Protein AF-A0A6A4LWS0-F1 (afdb_monomer)

Sequence (178 aa):
SVKPIWERTKDTDEHMGWVFAASETEEPGAEPDPLNGAKSIRELYEIASTNYSGKYTVPVLWDKKLKTIVSNESGEIIRMFNTEFNEIAENAALDLYPPHLQAQINEVNEWIYDGINNGVYKCGFAKKQGPYEEAAKNLYEALEKCEEILGKQRYLCGNTVSEADIRLFVTLIRFDEV

Mean predicted aligned error: 3.48 Å

Foldseek 3Di:
DWAPDWDQQDPVDRDTDTFADPDCPRHPPGHQDPQPRRGGLVVLQCQQPVPDDDDSDDDFDADSVSSHTPDRDPVVVVVCVQAVCLVPDPCSVDHQCDPVQVVVLVVLQVLCVQLFVCLVVQLVPDPDDVSNVVSVVSNVVNVVVVCVQCVVEPERRHPDHHVSRVSNVVRVVCPPVD

pLDDT: mean 96.43, std 2.49, range [85.75, 98.75]

Structure (mmCIF, N/CA/C/O backbone):
data_AF-A0A6A4LWS0-F1
#
_entry.id   AF-A0A6A4LWS0-F1
#
loop_
_atom_site.group_PDB
_atom_site.id
_atom_site.type_symbol
_atom_site.label_atom_id
_atom_site.label_alt_id
_atom_site.label_comp_id
_atom_site.label_asym_id
_atom_site.label_entity_id
_atom_site.label_seq_id
_atom_site.pdbx_PDB_ins_code
_atom_site.Cartn_x
_atom_site.Cartn_y
_atom_site.Cartn_z
_atom_site.occupancy
_atom_site.B_iso_or_equiv
_atom_site.auth_seq_id
_atom_site.auth_comp_id
_atom_site.auth_asym_id
_atom_site.auth_atom_id
_atom_site.pdbx_PDB_model_num
ATOM 1 N N . SER A 1 1 ? 8.189 -11.487 -8.198 1.00 85.75 1 SER A N 1
ATOM 2 C CA . SER A 1 1 ? 8.423 -10.419 -7.185 1.00 85.75 1 SER A CA 1
ATOM 3 C C . SER A 1 1 ? 9.737 -9.693 -7.488 1.00 85.75 1 SER A C 1
ATOM 5 O O . SER A 1 1 ? 10.567 -10.283 -8.165 1.00 85.75 1 SER A O 1
ATOM 7 N N . VAL A 1 2 ? 9.946 -8.448 -7.044 1.00 90.69 2 VAL A N 1
ATOM 8 C CA . VAL A 1 2 ? 11.226 -7.718 -7.236 1.00 90.69 2 VAL A CA 1
ATOM 9 C C . VAL A 1 2 ? 12.202 -7.996 -6.093 1.00 90.69 2 VAL A C 1
ATOM 11 O O . VAL A 1 2 ? 11.787 -8.450 -5.028 1.00 90.69 2 VAL A O 1
ATOM 14 N N . LYS A 1 3 ? 13.489 -7.699 -6.296 1.00 92.19 3 LYS A N 1
ATOM 15 C CA . LYS A 1 3 ? 14.503 -7.758 -5.235 1.00 92.19 3 LYS A CA 1
ATOM 16 C C . LYS A 1 3 ? 14.177 -6.761 -4.109 1.00 92.19 3 LYS A C 1
ATOM 18 O O . LYS A 1 3 ? 13.629 -5.695 -4.398 1.00 92.19 3 LYS A O 1
ATOM 23 N N . PRO A 1 4 ? 14.525 -7.053 -2.840 1.00 86.44 4 PRO A N 1
ATOM 24 C CA . PRO A 1 4 ? 14.242 -6.164 -1.709 1.00 86.44 4 PRO A CA 1
ATOM 25 C C . PRO A 1 4 ? 15.187 -4.951 -1.637 1.00 86.44 4 PRO A C 1
ATOM 27 O O . PRO A 1 4 ? 15.002 -4.074 -0.795 1.00 86.44 4 PRO A O 1
ATOM 30 N N . ILE A 1 5 ? 16.194 -4.888 -2.512 1.00 86.75 5 ILE A N 1
ATOM 31 C CA . ILE A 1 5 ? 17.233 -3.857 -2.538 1.00 86.75 5 ILE A CA 1
ATOM 32 C C . ILE A 1 5 ? 17.019 -2.942 -3.747 1.00 86.75 5 ILE A C 1
ATOM 34 O O . ILE A 1 5 ? 16.684 -3.392 -4.843 1.00 86.75 5 ILE A O 1
ATOM 38 N N . TRP A 1 6 ? 17.223 -1.639 -3.542 1.00 89.31 6 TRP A N 1
ATOM 39 C CA . TRP A 1 6 ? 17.182 -0.650 -4.617 1.00 89.31 6 TRP A CA 1
ATOM 40 C C . TRP A 1 6 ? 18.471 -0.684 -5.431 1.00 89.31 6 TRP A C 1
ATOM 42 O O . TRP A 1 6 ? 19.568 -0.557 -4.888 1.00 89.31 6 TRP A O 1
ATOM 52 N N . GLU A 1 7 ? 18.327 -0.768 -6.747 1.00 93.44 7 GLU A N 1
ATOM 53 C CA . GLU A 1 7 ? 19.439 -0.883 -7.685 1.00 93.44 7 GLU A CA 1
ATOM 54 C C . GLU A 1 7 ? 19.283 0.084 -8.856 1.00 93.44 7 GLU A C 1
ATOM 56 O O . GLU A 1 7 ? 18.211 0.647 -9.101 1.00 93.44 7 GLU A O 1
ATOM 61 N N . ARG A 1 8 ? 20.378 0.298 -9.589 1.00 95.00 8 ARG A N 1
ATOM 62 C CA . ARG A 1 8 ? 20.363 1.138 -10.783 1.00 95.00 8 ARG A CA 1
ATOM 63 C C . ARG A 1 8 ? 19.460 0.494 -11.831 1.00 95.00 8 ARG A C 1
ATOM 65 O O . ARG A 1 8 ? 19.652 -0.654 -12.209 1.00 95.00 8 ARG A O 1
ATOM 72 N N . THR A 1 9 ? 18.488 1.259 -12.314 1.00 95.25 9 THR A N 1
ATOM 73 C CA . THR A 1 9 ? 17.469 0.751 -13.250 1.00 95.25 9 THR A CA 1
ATOM 74 C C . THR A 1 9 ? 17.906 0.780 -14.713 1.00 95.25 9 THR A C 1
ATOM 76 O O . THR A 1 9 ? 17.360 0.028 -15.514 1.00 95.25 9 THR A O 1
ATOM 79 N N . LYS A 1 10 ? 18.873 1.638 -15.069 1.00 92.38 10 LYS A N 1
ATOM 80 C CA . LYS A 1 10 ? 19.486 1.728 -16.402 1.00 92.38 10 LYS A CA 1
ATOM 81 C C . LYS A 1 10 ? 20.939 2.162 -16.306 1.00 92.38 10 LYS A C 1
ATOM 83 O O . LYS A 1 10 ? 21.268 3.025 -15.504 1.00 92.38 10 LYS A O 1
ATOM 88 N N . ASP A 1 11 ? 21.776 1.669 -17.210 1.00 91.12 11 ASP A N 1
ATOM 89 C CA . ASP A 1 11 ? 23.185 2.080 -17.284 1.00 91.12 11 ASP A CA 1
ATOM 90 C C . ASP A 1 11 ? 23.360 3.535 -17.752 1.00 91.12 11 ASP A C 1
ATOM 92 O O . ASP A 1 11 ? 24.376 4.168 -17.473 1.00 91.12 11 ASP A O 1
ATOM 96 N N . THR A 1 12 ? 22.366 4.079 -18.460 1.00 92.12 12 THR A N 1
ATOM 97 C CA . THR A 1 12 ? 22.418 5.408 -19.089 1.00 92.12 12 THR A CA 1
ATOM 98 C C . THR A 1 12 ? 22.152 6.570 -18.138 1.00 92.12 12 THR A C 1
ATOM 100 O O . THR A 1 12 ? 22.335 7.719 -18.532 1.00 92.12 12 THR A O 1
ATOM 103 N N . ASP A 1 13 ? 21.680 6.305 -16.922 1.00 93.44 13 ASP A N 1
ATOM 104 C CA . ASP A 1 13 ? 21.420 7.333 -15.918 1.00 93.44 13 ASP A CA 1
ATOM 105 C C . ASP A 1 13 ? 21.673 6.812 -14.493 1.00 93.44 13 ASP A C 1
ATOM 107 O O . ASP A 1 13 ? 22.181 5.709 -14.286 1.00 93.44 13 ASP A O 1
ATOM 111 N N . GLU A 1 14 ? 21.395 7.657 -13.502 1.00 94.44 14 GLU A N 1
ATOM 112 C CA . GLU A 1 14 ? 21.633 7.375 -12.083 1.00 94.44 14 GLU A CA 1
ATOM 113 C C . GLU A 1 14 ? 20.353 6.978 -11.332 1.00 94.44 14 GLU A C 1
ATOM 115 O O . GLU A 1 14 ? 20.347 6.925 -10.103 1.00 94.44 14 GLU A O 1
ATOM 120 N N . HIS A 1 15 ? 19.249 6.709 -12.038 1.00 94.88 15 HIS A N 1
ATOM 121 C CA . HIS A 1 15 ? 17.989 6.388 -11.381 1.00 94.88 15 HIS A CA 1
ATOM 122 C C . HIS A 1 15 ? 18.055 5.019 -10.685 1.00 94.88 15 HIS A C 1
ATOM 124 O O . HIS A 1 15 ? 18.220 3.976 -11.333 1.00 94.88 15 HIS A O 1
ATOM 130 N N . MET A 1 16 ? 17.838 5.032 -9.368 1.00 95.75 16 MET A N 1
ATOM 131 C CA . MET A 1 16 ? 17.744 3.852 -8.507 1.00 95.75 16 MET A CA 1
ATOM 132 C C . MET A 1 16 ? 16.280 3.467 -8.271 1.00 95.75 16 MET A C 1
ATOM 134 O O . MET A 1 16 ? 15.439 4.338 -8.057 1.00 95.75 16 MET A O 1
ATOM 138 N N . GLY A 1 17 ? 15.967 2.174 -8.273 1.00 96.06 17 GLY A N 1
ATOM 139 C CA . GLY A 1 17 ? 14.615 1.682 -8.033 1.00 96.06 17 GLY A CA 1
ATOM 140 C C . GLY A 1 17 ? 14.535 0.161 -7.939 1.00 96.06 17 GLY A C 1
ATOM 141 O O . GLY A 1 17 ? 15.539 -0.521 -7.748 1.00 96.06 17 GLY A O 1
ATOM 142 N N . TRP A 1 18 ? 13.319 -0.362 -8.070 1.00 97.00 18 TRP A N 1
ATOM 143 C CA . TRP A 1 18 ? 13.031 -1.791 -7.962 1.00 97.00 18 TRP A CA 1
ATOM 144 C C . TRP A 1 18 ? 13.464 -2.564 -9.213 1.00 97.00 18 TRP A C 1
ATOM 146 O O . TRP A 1 18 ? 13.044 -2.234 -10.329 1.00 97.00 18 TRP A O 1
ATOM 156 N N . VAL A 1 19 ? 14.262 -3.613 -9.013 1.00 97.06 19 VAL A N 1
ATOM 157 C CA . VAL A 1 19 ? 14.852 -4.460 -10.062 1.00 97.06 19 VAL A CA 1
ATOM 158 C C . VAL A 1 19 ? 14.373 -5.906 -9.885 1.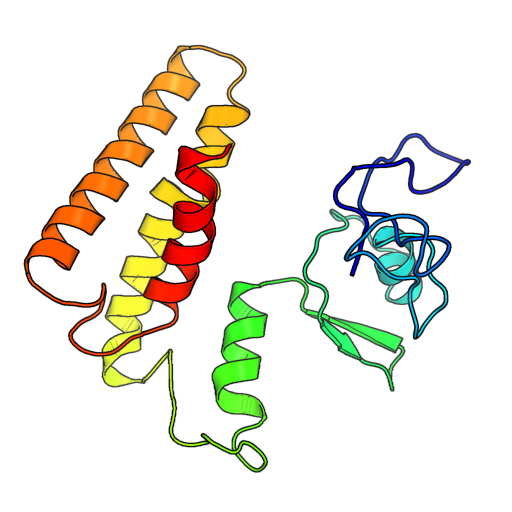00 97.06 19 VAL A C 1
ATOM 160 O O . VAL A 1 19 ? 14.216 -6.384 -8.761 1.00 97.06 19 VAL A O 1
ATOM 163 N N . PHE A 1 20 ? 14.086 -6.593 -10.990 1.00 96.94 20 PHE A N 1
ATOM 164 C CA . PHE A 1 20 ? 13.741 -8.018 -10.988 1.00 96.94 20 PHE A CA 1
ATOM 165 C C . PHE A 1 20 ? 14.994 -8.874 -10.784 1.00 96.94 20 PHE A C 1
ATOM 167 O O . PHE A 1 20 ? 16.098 -8.461 -11.136 1.00 96.94 20 PHE A O 1
ATOM 174 N N . ALA A 1 21 ? 14.835 -10.077 -10.237 1.00 95.94 21 ALA A N 1
ATOM 175 C CA . ALA A 1 21 ? 15.949 -11.018 -10.198 1.00 95.94 21 ALA A CA 1
ATOM 176 C C . ALA A 1 21 ? 16.290 -11.484 -11.628 1.00 95.94 21 ALA A C 1
ATOM 178 O O . ALA A 1 21 ? 15.408 -11.717 -12.449 1.00 95.94 21 ALA A O 1
ATOM 179 N N . ALA A 1 22 ? 17.568 -11.644 -11.945 1.00 93.69 22 ALA A N 1
ATOM 180 C CA . ALA A 1 22 ? 18.065 -12.233 -13.181 1.00 93.69 22 ALA A CA 1
ATOM 181 C C . ALA A 1 22 ? 17.772 -13.740 -13.271 1.00 93.69 22 ALA A C 1
ATOM 183 O O . ALA A 1 22 ? 17.727 -14.294 -14.369 1.00 93.69 22 ALA A O 1
ATOM 184 N N . SER A 1 23 ? 17.578 -14.415 -12.134 1.00 93.88 23 SER A N 1
ATOM 185 C CA . SER A 1 23 ? 17.172 -15.824 -12.060 1.00 93.88 23 SER A CA 1
ATOM 186 C C . SER A 1 23 ? 16.400 -16.109 -10.771 1.00 93.88 23 SER A C 1
ATOM 188 O O . SER A 1 23 ? 16.544 -15.375 -9.797 1.00 93.88 23 SER A O 1
ATOM 190 N N . GLU A 1 24 ? 15.642 -17.207 -10.732 1.00 91.12 24 GLU A N 1
ATOM 191 C CA . GLU A 1 24 ? 14.894 -17.649 -9.536 1.00 91.12 24 GLU A CA 1
ATOM 192 C C . GLU A 1 24 ? 15.793 -17.958 -8.324 1.00 91.12 24 GLU A C 1
ATOM 194 O O . GLU A 1 24 ? 15.316 -18.048 -7.197 1.00 91.12 24 GLU A O 1
ATOM 199 N N . THR A 1 25 ? 17.100 -18.133 -8.543 1.00 92.69 25 THR A N 1
ATOM 200 C CA . THR A 1 25 ? 18.070 -18.472 -7.494 1.00 92.69 25 THR A CA 1
ATOM 201 C C . THR A 1 25 ? 18.935 -17.297 -7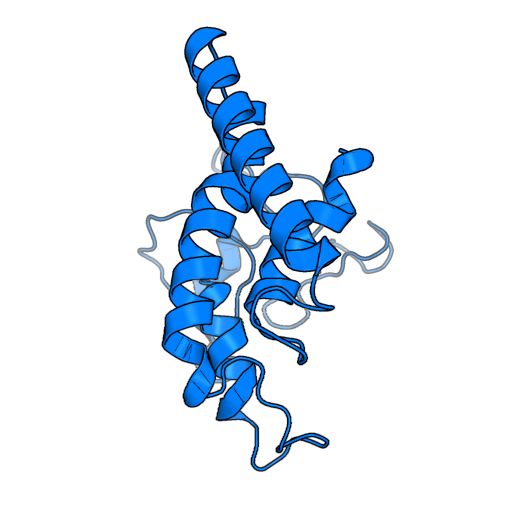.043 1.00 92.69 25 THR A C 1
ATOM 203 O O . THR A 1 25 ? 19.737 -17.478 -6.134 1.00 92.69 25 THR A O 1
ATOM 206 N N . GLU A 1 26 ? 18.845 -16.127 -7.689 1.00 92.88 26 GLU A N 1
ATOM 207 C CA . GLU A 1 26 ? 19.693 -14.973 -7.337 1.00 92.88 26 GLU A CA 1
ATOM 208 C C . GLU A 1 26 ? 19.342 -14.422 -5.953 1.00 92.88 26 GLU A C 1
ATOM 210 O O . GLU A 1 26 ? 20.234 -14.197 -5.142 1.00 92.88 26 GLU A O 1
ATOM 215 N N . GLU A 1 27 ? 18.051 -14.221 -5.692 1.00 93.69 27 GLU A N 1
ATOM 216 C CA . GLU A 1 27 ? 17.558 -13.573 -4.481 1.00 93.69 27 GLU A CA 1
ATOM 217 C C . GLU A 1 27 ? 16.294 -14.303 -3.997 1.00 93.69 27 GLU A C 1
ATOM 219 O O . GLU A 1 27 ? 15.270 -14.277 -4.689 1.00 93.69 27 GLU A O 1
ATOM 224 N N . PRO A 1 28 ? 16.336 -14.981 -2.836 1.00 93.25 28 PRO A N 1
ATOM 225 C CA . PRO A 1 28 ? 15.193 -15.721 -2.315 1.00 93.25 28 PRO A CA 1
ATOM 226 C C . PRO A 1 28 ? 13.926 -14.859 -2.206 1.00 93.25 28 PRO A C 1
ATOM 228 O O . PRO A 1 28 ? 13.907 -13.825 -1.546 1.00 93.25 28 PRO A O 1
ATOM 231 N N . GLY A 1 29 ? 12.836 -15.309 -2.834 1.00 91.88 29 GLY A N 1
ATOM 232 C CA . GLY A 1 29 ? 11.554 -14.592 -2.832 1.00 91.88 29 GLY A CA 1
ATOM 233 C C . GLY A 1 29 ? 11.439 -13.472 -3.875 1.00 91.88 29 GLY A C 1
ATOM 234 O O . GLY A 1 29 ? 10.378 -12.850 -3.972 1.00 91.88 29 GLY A O 1
ATOM 235 N N . ALA A 1 30 ? 12.479 -13.237 -4.678 1.00 95.25 30 ALA A N 1
ATOM 236 C CA . ALA A 1 30 ? 12.424 -12.437 -5.896 1.00 95.25 30 ALA A CA 1
ATOM 237 C C . ALA A 1 30 ? 12.498 -13.340 -7.135 1.00 95.25 30 ALA A C 1
ATOM 239 O O . ALA A 1 30 ? 13.044 -14.437 -7.105 1.00 95.25 30 ALA A O 1
ATOM 240 N N . GLU A 1 31 ? 11.919 -12.880 -8.241 1.00 95.06 31 GLU A N 1
ATOM 241 C CA . GLU A 1 31 ? 11.804 -13.662 -9.475 1.00 95.06 31 GLU A CA 1
ATOM 242 C C . GLU A 1 31 ? 12.098 -12.763 -10.683 1.00 95.06 31 GLU A C 1
ATOM 244 O O . GLU A 1 31 ? 11.891 -11.545 -10.601 1.00 95.06 31 GLU A O 1
ATOM 249 N N . PRO A 1 32 ? 12.533 -13.335 -11.818 1.00 97.31 32 PRO A N 1
ATOM 250 C CA . PRO A 1 32 ? 12.504 -12.635 -13.098 1.00 97.31 32 PRO A CA 1
ATOM 251 C C . PRO A 1 32 ? 11.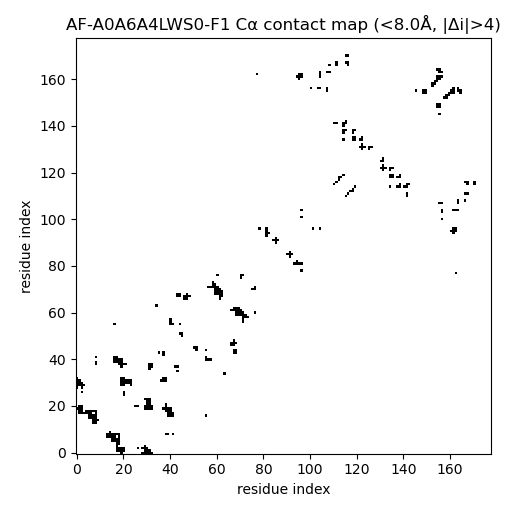086 -12.193 -13.466 1.00 97.31 32 PRO A C 1
ATOM 253 O O . PRO A 1 32 ? 10.117 -12.835 -13.064 1.00 97.31 32 PRO A O 1
ATOM 256 N N . ASP A 1 33 ? 10.946 -11.131 -14.266 1.00 97.25 33 ASP A N 1
ATOM 257 C CA . ASP A 1 33 ? 9.647 -10.784 -14.854 1.00 97.25 33 ASP A CA 1
ATOM 258 C C . ASP A 1 33 ? 9.204 -11.888 -15.832 1.00 97.25 33 ASP A C 1
ATOM 260 O O . ASP A 1 33 ? 9.806 -12.033 -16.903 1.00 97.25 33 ASP A O 1
ATOM 264 N N . PRO A 1 34 ? 8.131 -12.642 -15.526 1.00 94.56 34 PRO A N 1
ATOM 265 C CA . PRO A 1 34 ? 7.724 -13.771 -16.350 1.00 94.56 34 PRO A CA 1
ATOM 266 C C . PRO A 1 34 ? 6.927 -13.348 -17.594 1.00 94.56 34 PRO A C 1
ATOM 268 O O . PRO A 1 34 ? 6.561 -14.204 -18.399 1.00 94.56 34 PRO A O 1
ATOM 271 N N . LEU A 1 35 ? 6.588 -12.060 -17.745 1.00 96.19 35 LEU A N 1
ATOM 272 C CA . LEU A 1 35 ? 5.661 -11.585 -18.776 1.00 96.19 35 LEU A CA 1
ATOM 273 C C . LEU A 1 35 ? 6.338 -10.761 -19.861 1.00 96.19 35 LEU A C 1
ATOM 275 O O . LEU A 1 35 ? 6.122 -11.026 -21.044 1.00 96.19 35 LEU A O 1
ATOM 279 N N . ASN A 1 36 ? 7.113 -9.749 -19.474 1.00 96.88 36 ASN A N 1
ATOM 280 C CA . ASN A 1 36 ? 7.713 -8.811 -20.422 1.00 96.88 36 ASN A CA 1
ATOM 281 C C . ASN A 1 36 ? 9.233 -8.981 -20.523 1.00 96.88 36 ASN A C 1
ATOM 283 O O . ASN A 1 36 ? 9.840 -8.415 -21.430 1.00 96.88 36 ASN A O 1
ATOM 287 N N . GLY A 1 37 ? 9.842 -9.762 -19.622 1.00 95.88 37 GLY A N 1
ATOM 288 C CA . GLY A 1 37 ? 11.295 -9.849 -19.492 1.00 95.88 37 GLY A CA 1
ATOM 289 C C . GLY A 1 37 ? 11.926 -8.528 -19.044 1.00 95.88 37 GLY A C 1
ATOM 290 O O . GLY A 1 37 ? 13.099 -8.291 -19.333 1.00 95.88 37 GLY A O 1
ATOM 291 N N . ALA A 1 38 ? 11.149 -7.658 -18.387 1.00 97.06 38 ALA A N 1
ATOM 292 C CA . ALA A 1 38 ? 11.640 -6.401 -17.848 1.00 97.06 38 ALA A CA 1
ATOM 293 C C . ALA A 1 38 ? 12.688 -6.659 -16.758 1.00 97.06 38 ALA A C 1
ATOM 295 O O . ALA A 1 38 ? 12.537 -7.548 -15.920 1.00 97.06 38 ALA A O 1
ATOM 296 N N . LYS A 1 39 ? 13.742 -5.846 -16.736 1.00 96.44 39 LYS A N 1
ATOM 297 C CA . LYS A 1 39 ? 14.783 -5.901 -15.700 1.00 96.44 39 LYS A CA 1
ATOM 298 C C . LYS A 1 39 ? 14.439 -5.042 -14.494 1.00 96.44 39 LYS A C 1
ATOM 300 O 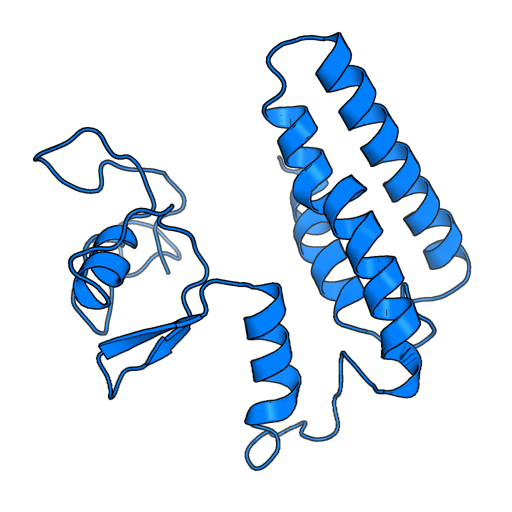O . LYS A 1 39 ? 14.944 -5.284 -13.406 1.00 96.44 39 LYS A O 1
ATOM 305 N N . SER A 1 40 ? 13.560 -4.055 -14.647 1.00 97.12 40 SER A N 1
ATOM 306 C CA . SER A 1 40 ? 13.145 -3.176 -13.552 1.00 97.12 40 SER A CA 1
ATOM 307 C C . SER A 1 40 ? 11.676 -2.779 -13.642 1.00 97.12 40 SER A C 1
ATOM 309 O O . SER A 1 40 ? 11.064 -2.842 -14.705 1.00 97.12 40 SER A O 1
ATOM 311 N N . ILE A 1 41 ? 11.107 -2.307 -12.529 1.00 97.38 41 ILE A N 1
ATOM 312 C CA . ILE A 1 41 ? 9.746 -1.743 -12.518 1.00 97.38 41 ILE A CA 1
ATOM 313 C C . ILE A 1 41 ? 9.657 -0.528 -13.435 1.00 97.38 41 ILE A C 1
ATOM 315 O O . ILE A 1 41 ? 8.652 -0.351 -14.114 1.00 97.38 41 ILE A O 1
ATOM 319 N N . ARG A 1 42 ? 10.725 0.273 -13.519 1.00 96.56 42 ARG A N 1
ATOM 320 C CA . ARG A 1 42 ? 10.808 1.396 -14.457 1.00 96.56 42 ARG A CA 1
ATOM 321 C C . ARG A 1 42 ? 10.520 0.967 -15.894 1.00 96.56 42 ARG A C 1
ATOM 323 O O . ARG A 1 42 ? 9.749 1.638 -16.572 1.00 96.56 42 ARG A O 1
ATOM 330 N N . GLU A 1 43 ? 11.091 -0.149 -16.340 1.00 96.56 43 GLU A N 1
ATOM 331 C CA . GLU A 1 43 ? 10.863 -0.647 -17.699 1.00 96.56 43 GLU A CA 1
ATOM 332 C C . GLU A 1 43 ? 9.385 -0.977 -17.954 1.00 96.56 43 GLU A C 1
ATOM 334 O O . GLU A 1 43 ? 8.897 -0.713 -19.047 1.00 96.56 43 GLU A O 1
ATOM 339 N N . LEU A 1 44 ? 8.626 -1.450 -16.956 1.00 97.88 44 LEU A N 1
ATOM 340 C CA . LEU A 1 44 ? 7.179 -1.667 -17.114 1.00 97.88 44 LEU A CA 1
ATOM 341 C C . LEU A 1 44 ? 6.414 -0.362 -17.379 1.00 97.88 44 LEU A C 1
ATOM 343 O O . LEU A 1 44 ? 5.530 -0.331 -18.235 1.00 97.88 44 LEU A O 1
ATOM 347 N N . TYR A 1 45 ? 6.763 0.725 -16.686 1.00 97.94 45 TYR A N 1
ATOM 348 C CA . TYR A 1 45 ? 6.157 2.039 -16.938 1.00 97.94 45 TYR A CA 1
ATOM 349 C C . TYR A 1 45 ? 6.530 2.578 -18.319 1.00 97.94 45 TYR A C 1
ATOM 351 O O . TYR A 1 45 ? 5.685 3.162 -18.990 1.00 97.94 45 TYR A O 1
ATOM 359 N N . GLU A 1 46 ? 7.768 2.360 -18.761 1.00 96.25 46 GLU A N 1
ATOM 360 C CA . GLU A 1 46 ? 8.230 2.784 -20.085 1.00 96.25 46 GLU A CA 1
ATOM 361 C C . GLU A 1 46 ? 7.602 1.959 -21.221 1.00 96.25 46 GLU A C 1
ATOM 363 O O . GLU A 1 46 ? 7.332 2.509 -22.288 1.00 96.25 46 GLU A O 1
ATOM 368 N N . ILE A 1 47 ? 7.315 0.669 -20.993 1.00 96.88 47 ILE A N 1
ATOM 369 C CA . ILE A 1 47 ? 6.518 -0.160 -21.913 1.00 96.88 47 ILE A CA 1
ATOM 370 C C . ILE A 1 47 ? 5.089 0.388 -22.002 1.00 96.88 47 ILE A C 1
ATOM 372 O O . ILE A 1 47 ? 4.554 0.519 -23.102 1.00 96.88 47 ILE A O 1
ATOM 376 N N . ALA A 1 48 ? 4.475 0.717 -20.862 1.00 97.50 48 ALA A N 1
ATOM 377 C CA . ALA A 1 48 ? 3.106 1.227 -20.815 1.00 97.50 48 ALA A CA 1
ATOM 378 C C . ALA A 1 48 ? 2.965 2.643 -21.402 1.00 97.50 48 ALA A C 1
ATOM 380 O O . ALA A 1 48 ? 1.919 2.984 -21.956 1.00 97.50 48 ALA A O 1
ATOM 381 N N . SER A 1 49 ? 3.993 3.486 -21.271 1.00 95.75 49 SER A N 1
ATOM 382 C CA . SER A 1 49 ? 3.999 4.854 -21.784 1.00 95.75 49 SER A CA 1
ATOM 383 C C . SER A 1 49 ? 5.417 5.371 -22.015 1.00 95.75 49 SER A C 1
ATOM 385 O O . SER A 1 49 ? 6.201 5.544 -21.082 1.00 95.75 49 SER A O 1
ATOM 387 N N . THR A 1 50 ? 5.716 5.757 -23.257 1.00 90.62 50 THR A N 1
ATOM 388 C CA . THR A 1 50 ? 7.016 6.344 -23.628 1.00 90.62 50 THR A CA 1
ATOM 389 C C . THR A 1 50 ? 7.248 7.740 -23.045 1.00 90.62 50 THR A C 1
ATOM 391 O O . THR A 1 50 ? 8.367 8.241 -23.098 1.00 90.62 50 THR A O 1
ATOM 394 N N . ASN A 1 51 ? 6.200 8.380 -22.513 1.00 92.31 51 ASN A N 1
ATOM 395 C CA . ASN A 1 51 ? 6.229 9.760 -22.020 1.00 92.31 51 ASN A CA 1
ATOM 396 C C . ASN A 1 51 ? 5.942 9.849 -20.511 1.00 92.31 51 ASN A C 1
ATOM 398 O O . ASN A 1 51 ? 5.544 10.907 -20.020 1.00 92.31 51 ASN A O 1
ATOM 402 N N . TYR A 1 52 ? 6.085 8.747 -19.772 1.00 93.44 52 TYR A N 1
ATOM 403 C CA . TYR A 1 52 ? 5.874 8.750 -18.328 1.00 93.44 52 TYR A CA 1
ATOM 404 C C . TYR A 1 52 ? 6.919 9.623 -17.610 1.00 93.44 52 TYR A C 1
ATOM 406 O O . TYR A 1 52 ? 8.116 9.510 -17.862 1.00 93.44 52 TYR A O 1
ATOM 414 N N . SER A 1 53 ? 6.466 10.490 -16.699 1.00 89.38 53 SER A N 1
ATOM 415 C CA . SER A 1 53 ? 7.314 11.455 -15.976 1.00 89.38 53 SER A CA 1
ATOM 416 C C . SER A 1 53 ? 7.152 11.408 -14.448 1.00 89.38 53 SER A C 1
ATOM 418 O O . SER A 1 53 ? 7.517 12.353 -13.751 1.00 89.38 53 SER A O 1
ATOM 420 N N . GLY A 1 54 ? 6.607 10.312 -13.912 1.00 92.44 54 GLY A N 1
ATOM 421 C CA . GLY A 1 54 ? 6.361 10.128 -12.479 1.00 92.44 54 GLY A CA 1
ATOM 422 C C . GLY A 1 54 ? 7.372 9.221 -11.769 1.00 92.44 54 GLY A C 1
ATOM 423 O O . GLY A 1 54 ? 8.449 8.916 -12.281 1.00 92.44 54 GLY A O 1
ATOM 424 N N . LYS A 1 55 ? 7.006 8.776 -10.561 1.00 94.38 55 LYS A N 1
ATOM 425 C CA . LYS A 1 55 ? 7.781 7.802 -9.778 1.00 94.38 55 LYS A CA 1
ATOM 426 C C . LYS A 1 55 ? 7.444 6.375 -10.210 1.00 94.38 55 LYS A C 1
ATOM 428 O O . LYS A 1 55 ? 6.278 6.017 -10.297 1.00 94.38 55 LYS A O 1
ATOM 433 N N . TYR A 1 56 ? 8.459 5.532 -10.359 1.00 95.88 56 TYR A N 1
ATOM 434 C CA . TYR A 1 56 ? 8.285 4.113 -10.677 1.00 95.88 56 TYR A CA 1
ATOM 435 C C . TYR A 1 56 ? 8.000 3.300 -9.407 1.00 95.88 56 TYR A C 1
ATOM 437 O O . TYR A 1 56 ? 8.914 2.782 -8.763 1.00 95.88 56 TYR A O 1
ATOM 445 N N . THR A 1 57 ? 6.731 3.242 -9.006 1.00 95.62 57 THR A N 1
ATOM 446 C CA . THR A 1 57 ? 6.297 2.610 -7.751 1.00 95.62 57 THR A CA 1
ATOM 447 C C . THR A 1 57 ? 5.784 1.188 -7.951 1.00 95.62 57 THR A C 1
ATOM 449 O O . THR A 1 57 ? 5.338 0.814 -9.037 1.00 95.62 57 THR A O 1
ATOM 452 N N . VAL A 1 58 ? 5.829 0.414 -6.866 1.00 96.19 58 VAL A N 1
ATOM 453 C CA . VAL A 1 58 ? 5.036 -0.806 -6.665 1.00 96.19 58 VAL A CA 1
ATOM 454 C C . VAL A 1 58 ? 3.892 -0.497 -5.684 1.00 96.19 58 VAL A C 1
ATOM 456 O O . VAL A 1 58 ? 4.069 0.393 -4.846 1.00 96.19 58 VAL A O 1
ATOM 459 N N . PRO A 1 59 ? 2.756 -1.218 -5.733 1.00 97.38 59 PRO A N 1
ATOM 460 C CA . PRO A 1 59 ? 2.419 -2.301 -6.667 1.00 97.38 59 PRO A CA 1
ATOM 461 C C . PRO A 1 59 ? 2.101 -1.806 -8.090 1.00 97.38 59 PRO A C 1
ATOM 463 O O . PRO A 1 59 ? 1.843 -0.628 -8.308 1.00 97.38 59 PRO A O 1
ATOM 466 N N . VAL A 1 60 ? 2.112 -2.729 -9.058 1.00 97.88 60 VAL A N 1
ATOM 467 C CA . VAL A 1 60 ? 1.666 -2.495 -10.443 1.00 97.88 60 VAL A CA 1
ATOM 468 C C . VAL A 1 60 ? 0.645 -3.568 -10.811 1.00 97.88 60 VAL A C 1
ATOM 470 O O . VAL A 1 60 ? 0.981 -4.752 -10.847 1.00 97.88 60 VAL A O 1
ATOM 473 N N . LEU A 1 61 ? -0.590 -3.159 -11.107 1.00 98.44 61 LEU A N 1
ATOM 474 C CA . LEU A 1 61 ? -1.596 -4.020 -11.723 1.00 98.44 61 LEU A CA 1
ATOM 475 C C . LEU A 1 61 ? -1.457 -3.923 -13.247 1.00 98.44 61 LEU A C 1
ATOM 477 O O . LEU A 1 61 ? -1.670 -2.862 -13.831 1.00 98.44 61 LEU A O 1
ATOM 481 N N . TRP A 1 62 ? -1.072 -5.026 -13.888 1.00 98.31 62 TRP A N 1
ATOM 482 C CA . TRP A 1 62 ? -0.701 -5.070 -15.305 1.00 98.31 62 TRP A CA 1
ATOM 483 C C . TRP A 1 62 ? -1.759 -5.761 -16.172 1.00 98.31 62 TRP A C 1
ATOM 485 O O . TRP A 1 62 ? -2.158 -6.893 -15.886 1.00 98.31 62 TRP A O 1
ATOM 495 N N . ASP A 1 63 ? -2.148 -5.134 -17.282 1.00 98.31 63 ASP A N 1
ATOM 496 C CA . ASP A 1 63 ? -2.973 -5.761 -18.314 1.00 98.31 63 ASP A CA 1
ATOM 497 C C . ASP A 1 63 ? -2.092 -6.501 -19.328 1.00 98.31 63 ASP A C 1
ATOM 499 O O . ASP A 1 63 ? -1.400 -5.903 -20.153 1.00 98.31 63 ASP A O 1
ATOM 503 N N . LYS A 1 64 ? -2.168 -7.835 -19.319 1.00 98.12 64 LYS A N 1
ATOM 504 C CA . LYS A 1 64 ? -1.441 -8.700 -20.260 1.00 98.12 64 LYS A CA 1
ATOM 505 C C . LYS A 1 64 ? -1.909 -8.569 -21.714 1.00 98.12 64 LYS A C 1
ATOM 507 O O . LYS A 1 64 ? -1.124 -8.856 -22.616 1.00 98.12 64 LYS A O 1
ATOM 512 N N . LYS A 1 65 ? -3.170 -8.197 -21.958 1.00 97.81 65 LYS A N 1
ATOM 513 C CA . LYS A 1 65 ? -3.750 -8.080 -23.305 1.00 97.81 65 LYS A CA 1
ATOM 514 C C . LYS A 1 65 ? -3.322 -6.779 -23.967 1.00 97.81 65 LYS A C 1
ATOM 516 O O . LYS A 1 65 ? -2.835 -6.805 -25.093 1.00 97.81 65 LYS A O 1
ATOM 521 N N . LEU A 1 66 ? -3.492 -5.662 -23.260 1.00 97.81 66 LEU A N 1
ATOM 522 C CA . LEU A 1 66 ? -3.142 -4.333 -23.767 1.00 97.81 66 LEU A CA 1
ATOM 523 C C . LEU A 1 66 ? -1.679 -3.954 -23.515 1.00 97.81 66 LEU A C 1
ATOM 525 O O . LEU A 1 66 ? -1.211 -2.974 -24.086 1.00 97.81 66 LEU A O 1
ATOM 529 N N . LYS A 1 67 ? -0.956 -4.741 -22.707 1.00 97.25 67 LYS A N 1
ATOM 530 C CA . LYS A 1 67 ? 0.439 -4.498 -22.312 1.00 97.25 67 LYS A CA 1
ATOM 531 C C . LYS A 1 67 ? 0.630 -3.108 -21.706 1.00 97.25 67 LYS A C 1
ATOM 533 O O . LYS A 1 67 ? 1.500 -2.349 -22.123 1.00 97.25 67 LYS A O 1
ATOM 538 N N . THR A 1 68 ? -0.213 -2.779 -20.732 1.00 98.19 68 THR A N 1
ATOM 539 C CA . THR A 1 68 ? -0.183 -1.487 -20.044 1.00 98.19 68 THR A CA 1
ATOM 540 C C . THR A 1 68 ? -0.497 -1.635 -18.559 1.00 98.19 68 THR A C 1
ATOM 542 O O . THR A 1 68 ? -0.958 -2.684 -18.103 1.00 98.19 68 THR A O 1
ATOM 545 N N . ILE A 1 69 ? -0.244 -0.575 -17.796 1.00 98.12 69 ILE A N 1
ATOM 546 C CA . ILE A 1 69 ? -0.579 -0.495 -16.375 1.00 98.12 69 ILE A CA 1
ATOM 547 C C . ILE A 1 69 ? -2.059 -0.126 -16.247 1.00 98.12 69 ILE A C 1
ATOM 549 O O . ILE A 1 69 ? -2.487 0.907 -16.756 1.00 98.12 69 ILE A O 1
ATOM 553 N N . VAL A 1 70 ? -2.827 -0.962 -15.546 1.00 98.06 70 VAL A N 1
ATOM 554 C CA . VAL A 1 70 ? -4.224 -0.681 -15.175 1.00 98.06 70 VAL A CA 1
ATOM 555 C C . VAL A 1 70 ? -4.263 0.322 -14.027 1.00 98.06 70 VAL A C 1
ATOM 557 O O . VAL A 1 70 ? -4.965 1.323 -14.103 1.00 98.06 70 VAL A O 1
ATOM 560 N N . SER A 1 71 ? -3.502 0.054 -12.964 1.00 97.94 71 SER A N 1
ATOM 561 C CA . SER A 1 71 ? -3.358 0.946 -11.814 1.00 97.94 71 SER A CA 1
ATOM 562 C C . SER A 1 71 ? -2.040 0.673 -11.090 1.00 97.94 71 SER A C 1
ATOM 564 O O . SER A 1 71 ? -1.518 -0.446 -11.105 1.00 97.94 71 SER A O 1
ATOM 566 N N . ASN A 1 72 ? -1.501 1.709 -10.457 1.00 97.38 72 ASN A N 1
ATOM 567 C CA . ASN A 1 72 ? -0.386 1.642 -9.514 1.00 97.38 72 ASN A CA 1
ATOM 568 C C . ASN A 1 72 ? -0.754 2.235 -8.138 1.00 97.38 72 ASN A C 1
ATOM 570 O O . ASN A 1 72 ? 0.132 2.473 -7.316 1.00 97.38 72 ASN A O 1
ATOM 574 N N . GLU A 1 73 ? -2.044 2.480 -7.892 1.00 97.38 73 GLU A N 1
ATOM 575 C CA . GLU A 1 73 ? -2.572 3.008 -6.634 1.00 97.38 73 GLU A CA 1
ATOM 576 C C . GLU A 1 73 ? -3.139 1.853 -5.802 1.00 97.38 73 GLU A C 1
ATOM 578 O O . GLU A 1 73 ? -4.162 1.255 -6.141 1.00 97.38 73 GLU A O 1
ATOM 583 N N . SER A 1 74 ? -2.456 1.503 -4.710 1.00 97.31 74 SER A N 1
ATOM 584 C CA . SER A 1 74 ? -2.795 0.319 -3.916 1.00 97.31 74 SER A CA 1
ATOM 585 C C . SER A 1 74 ? -4.192 0.405 -3.302 1.00 97.31 74 SER A C 1
ATOM 587 O O . SER A 1 74 ? -4.876 -0.616 -3.244 1.00 97.31 74 SER A O 1
ATOM 589 N N . GLY A 1 75 ? -4.644 1.602 -2.907 1.00 96.00 75 GLY A N 1
ATOM 590 C CA . GLY A 1 75 ? -5.983 1.810 -2.355 1.00 96.00 75 GLY A CA 1
ATOM 591 C C . GLY A 1 75 ? -7.102 1.532 -3.361 1.00 96.00 75 GLY A C 1
ATOM 592 O O . GLY A 1 75 ? -8.151 1.014 -2.989 1.00 96.00 75 GLY A O 1
ATOM 593 N N . GLU A 1 76 ? -6.875 1.824 -4.640 1.00 97.81 76 GLU A N 1
ATOM 594 C CA . GLU A 1 76 ? -7.823 1.506 -5.709 1.00 97.81 76 GLU A CA 1
ATOM 595 C C . GLU A 1 76 ? -7.743 0.031 -6.107 1.00 97.81 76 GLU A C 1
ATOM 597 O O . GLU A 1 76 ? -8.776 -0.613 -6.281 1.00 97.81 76 GLU A O 1
ATOM 602 N N . ILE A 1 77 ? -6.532 -0.535 -6.191 1.00 98.62 77 ILE A N 1
ATOM 603 C CA . ILE A 1 77 ? -6.322 -1.943 -6.563 1.00 98.62 77 ILE A CA 1
ATOM 604 C C . ILE A 1 77 ? -7.054 -2.884 -5.600 1.00 98.62 77 ILE A C 1
ATOM 606 O O . ILE A 1 77 ? -7.737 -3.803 -6.052 1.00 98.62 77 ILE A O 1
ATOM 610 N N . ILE A 1 78 ? -6.961 -2.660 -4.283 1.00 98.12 78 ILE A N 1
ATOM 611 C CA . ILE A 1 78 ? -7.664 -3.517 -3.314 1.00 98.12 78 ILE A CA 1
ATOM 612 C C . ILE A 1 78 ? -9.186 -3.413 -3.452 1.00 98.12 78 ILE A C 1
ATOM 614 O O . ILE A 1 78 ? -9.876 -4.408 -3.252 1.00 98.12 78 ILE A O 1
ATOM 618 N N . ARG A 1 79 ? -9.714 -2.250 -3.859 1.00 98.12 79 ARG A N 1
ATOM 619 C CA . ARG A 1 79 ? -11.150 -2.063 -4.112 1.00 98.12 79 ARG A CA 1
ATOM 620 C C . ARG A 1 79 ? -11.595 -2.751 -5.395 1.00 98.12 79 ARG A C 1
ATOM 622 O O . ARG A 1 79 ? -12.638 -3.392 -5.385 1.00 98.12 79 ARG A O 1
ATOM 629 N N . MET A 1 80 ? -10.780 -2.714 -6.452 1.00 98.38 80 MET A N 1
ATOM 630 C CA . MET A 1 80 ? -11.026 -3.516 -7.656 1.00 98.38 80 MET A CA 1
ATOM 631 C C . MET A 1 80 ? -11.072 -5.011 -7.308 1.00 98.38 80 MET A C 1
ATOM 633 O O . MET A 1 80 ? -11.988 -5.723 -7.708 1.00 98.38 80 MET A O 1
ATOM 637 N N . PHE A 1 81 ? -10.114 -5.502 -6.517 1.00 97.94 81 PHE A N 1
ATOM 638 C CA . PHE A 1 81 ? -10.085 -6.909 -6.099 1.00 97.94 81 PHE A CA 1
ATOM 639 C C . PHE A 1 81 ? -11.244 -7.301 -5.179 1.00 97.94 81 PHE A C 1
ATOM 641 O O . PHE A 1 81 ? -11.652 -8.458 -5.198 1.00 97.94 81 PHE A O 1
ATOM 648 N N . ASN A 1 82 ? -11.790 -6.356 -4.414 1.00 97.69 82 ASN A N 1
ATOM 649 C CA . ASN A 1 82 ? -12.923 -6.595 -3.527 1.00 97.69 82 ASN A CA 1
ATOM 650 C C . ASN A 1 82 ? -14.235 -6.884 -4.281 1.00 97.69 82 ASN A C 1
ATOM 652 O O . ASN A 1 82 ? -15.107 -7.545 -3.726 1.00 97.69 82 ASN A O 1
ATOM 656 N N . THR A 1 83 ? -14.407 -6.392 -5.518 1.00 97.25 83 THR A N 1
ATOM 657 C CA . THR A 1 83 ? -15.707 -6.471 -6.215 1.00 97.25 83 THR A CA 1
ATOM 658 C C . THR A 1 83 ? -15.660 -6.988 -7.648 1.00 97.25 83 THR A C 1
ATOM 660 O O . THR A 1 83 ? -16.551 -7.740 -8.044 1.00 97.25 83 THR A O 1
ATOM 663 N N . GLU A 1 84 ? -14.645 -6.631 -8.438 1.00 97.62 84 GLU A N 1
ATOM 664 C CA . GLU A 1 84 ? -14.653 -6.826 -9.902 1.00 97.62 84 GLU A CA 1
ATOM 665 C C . GLU A 1 84 ? -14.577 -8.300 -10.335 1.00 97.62 84 GLU A C 1
ATOM 667 O O . GLU A 1 84 ? -14.833 -8.628 -11.492 1.00 97.62 84 GLU A O 1
ATOM 672 N N . PHE A 1 85 ? -14.247 -9.210 -9.413 1.00 97.62 85 PHE A N 1
ATOM 673 C CA . PHE A 1 85 ? -14.116 -10.646 -9.678 1.00 97.62 85 PHE A CA 1
ATOM 674 C C . PHE A 1 85 ? -15.151 -11.508 -8.940 1.00 97.62 85 PHE A C 1
ATOM 676 O O . PHE A 1 85 ? -15.039 -12.735 -8.950 1.00 97.62 85 PHE A O 1
ATOM 683 N N . ASN A 1 86 ? -16.178 -10.907 -8.327 1.00 97.81 86 ASN A N 1
ATOM 684 C CA . ASN A 1 86 ? -17.154 -11.639 -7.509 1.00 97.81 86 ASN A CA 1
ATOM 685 C C . ASN A 1 86 ? -17.909 -12.738 -8.273 1.00 97.81 86 ASN A C 1
ATOM 687 O O . ASN A 1 86 ? -18.255 -13.753 -7.681 1.00 97.81 86 ASN A O 1
ATOM 691 N N . GLU A 1 87 ? -18.109 -12.608 -9.587 1.00 97.94 87 GLU A N 1
ATOM 692 C CA . GLU A 1 87 ? -18.777 -13.646 -10.393 1.00 97.94 87 GLU A CA 1
ATOM 693 C C . GLU A 1 87 ? -17.994 -14.968 -10.481 1.00 97.94 87 GLU A C 1
ATOM 695 O O . GLU A 1 87 ? -18.575 -16.008 -10.791 1.00 97.94 87 GLU A O 1
ATOM 700 N N . ILE A 1 88 ? -16.685 -14.941 -10.213 1.00 97.75 88 ILE A N 1
ATOM 701 C CA . ILE A 1 88 ? -15.795 -16.109 -10.302 1.00 97.75 88 ILE A CA 1
ATOM 702 C C . ILE A 1 88 ? -15.067 -16.417 -8.986 1.00 97.75 88 ILE A C 1
ATOM 704 O O . ILE A 1 88 ? -14.271 -17.354 -8.934 1.00 97.75 88 ILE A O 1
ATOM 708 N N . ALA A 1 89 ? -15.302 -15.631 -7.934 1.00 96.75 89 ALA A N 1
ATOM 709 C CA . ALA A 1 89 ? -14.623 -15.773 -6.654 1.00 96.75 89 ALA A CA 1
ATOM 710 C C . ALA A 1 89 ? -15.240 -16.890 -5.797 1.00 96.75 89 ALA A C 1
ATOM 712 O O . ALA A 1 89 ? -16.459 -17.004 -5.682 1.00 96.75 89 ALA A O 1
ATOM 713 N N . GLU A 1 90 ? -14.398 -17.659 -5.101 1.00 96.56 90 GLU A N 1
ATOM 714 C CA . GLU A 1 90 ? -14.856 -18.668 -4.130 1.00 96.56 90 GLU A CA 1
ATOM 715 C C . GLU A 1 90 ? -15.612 -18.038 -2.947 1.00 96.56 90 GLU A C 1
ATOM 717 O O . GLU A 1 90 ? -16.544 -18.632 -2.412 1.00 96.56 90 GLU A O 1
ATOM 722 N N . ASN A 1 91 ? -15.235 -16.813 -2.565 1.00 95.50 91 ASN A N 1
ATOM 723 C CA . ASN A 1 91 ? -15.811 -16.061 -1.450 1.00 95.50 91 ASN A CA 1
ATOM 724 C C . ASN A 1 91 ? -16.479 -14.761 -1.927 1.00 95.50 91 ASN A C 1
ATOM 726 O O . ASN A 1 91 ? -16.240 -13.702 -1.360 1.00 95.50 91 ASN A O 1
ATOM 730 N N . ALA A 1 92 ? -17.330 -14.834 -2.954 1.00 95.94 92 ALA A N 1
ATOM 731 C CA . ALA A 1 92 ? -17.997 -13.674 -3.568 1.00 95.94 92 ALA A CA 1
ATOM 732 C C . ALA A 1 92 ? -18.849 -12.809 -2.612 1.00 95.94 92 ALA A C 1
ATOM 734 O O . ALA A 1 92 ? -19.231 -11.695 -2.957 1.00 95.94 92 ALA A O 1
ATOM 735 N N . ALA A 1 93 ? -19.193 -13.332 -1.431 1.00 95.88 93 ALA A N 1
ATOM 736 C CA . ALA A 1 93 ? -19.936 -12.606 -0.402 1.00 95.88 93 ALA A CA 1
ATOM 737 C C . ALA A 1 93 ? -19.035 -11.832 0.581 1.00 95.88 93 ALA A C 1
ATOM 739 O O . ALA A 1 93 ? -19.556 -11.079 1.403 1.00 95.88 93 ALA A O 1
ATOM 740 N N . LEU A 1 94 ? -17.712 -12.042 0.549 1.00 96.38 94 LEU A N 1
ATOM 741 C CA . LEU A 1 94 ? -16.775 -11.272 1.360 1.00 96.38 94 LEU A CA 1
ATOM 742 C C . LEU A 1 94 ? -16.662 -9.864 0.780 1.00 96.38 94 LEU A C 1
ATOM 744 O O . LEU A 1 94 ? -16.272 -9.695 -0.368 1.00 96.38 94 LEU A O 1
ATOM 748 N N . ASP A 1 95 ? -16.963 -8.868 1.604 1.00 97.62 95 ASP A N 1
ATOM 749 C CA . ASP A 1 95 ? -16.847 -7.461 1.244 1.00 97.62 95 ASP A CA 1
ATOM 750 C C . ASP A 1 95 ? -16.105 -6.726 2.363 1.00 97.62 95 ASP A C 1
ATOM 752 O O . ASP A 1 95 ? -16.591 -6.616 3.490 1.00 97.62 95 ASP A O 1
ATOM 756 N N . LEU A 1 96 ? -14.897 -6.261 2.053 1.00 98.19 96 LEU A N 1
ATOM 757 C CA . LEU A 1 96 ? -14.019 -5.515 2.953 1.00 98.19 96 LEU A CA 1
ATOM 758 C C . LEU A 1 96 ? -14.307 -4.004 2.927 1.00 98.19 96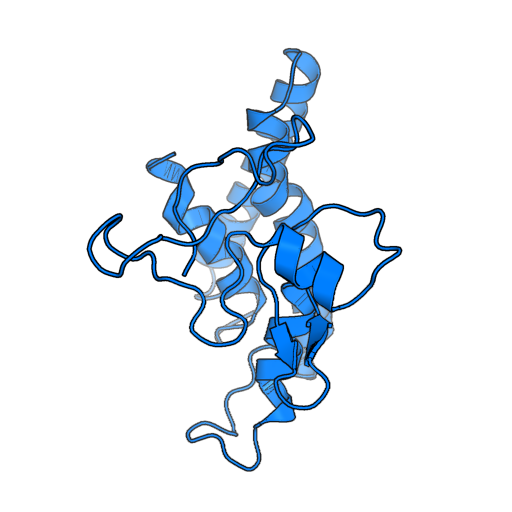 LEU A C 1
ATOM 760 O O . LEU A 1 96 ? -13.718 -3.258 3.713 1.00 98.19 96 LEU A O 1
ATOM 764 N N . TYR A 1 97 ? -15.216 -3.552 2.057 1.00 98.19 97 TYR A N 1
ATOM 765 C CA . TYR A 1 97 ? -15.656 -2.164 1.928 1.00 98.19 97 TYR A CA 1
ATOM 766 C C . TYR A 1 97 ? -17.197 -2.040 1.819 1.00 98.19 97 TYR A C 1
ATOM 768 O O . TYR A 1 97 ? -17.723 -1.377 0.910 1.00 98.19 97 TYR A O 1
ATOM 776 N N . PRO A 1 98 ? -17.959 -2.644 2.756 1.00 97.25 98 PRO A N 1
ATOM 777 C CA . PRO A 1 98 ? -19.400 -2.781 2.609 1.00 97.25 98 PRO A CA 1
ATOM 778 C C . PRO A 1 98 ? -20.124 -1.436 2.757 1.00 97.25 98 PRO A C 1
ATOM 780 O O . PRO A 1 98 ? -19.747 -0.637 3.621 1.00 97.25 98 PRO A O 1
ATOM 783 N N . PRO A 1 99 ? -21.224 -1.188 2.009 1.00 97.25 99 PRO A N 1
ATOM 784 C CA . PRO A 1 99 ? -21.887 0.121 1.933 1.00 97.25 99 PRO A CA 1
ATOM 785 C C . PRO A 1 99 ? -22.204 0.785 3.279 1.00 97.25 99 PRO A C 1
ATOM 787 O O . PRO A 1 99 ? -22.060 1.994 3.428 1.00 97.25 99 PRO A O 1
ATOM 790 N N . HIS A 1 100 ? -22.602 -0.003 4.280 1.00 97.19 100 HIS A N 1
ATOM 791 C CA . HIS A 1 100 ? -22.980 0.500 5.601 1.00 97.19 100 HIS A CA 1
ATOM 792 C C . HIS A 1 100 ? -21.790 0.952 6.470 1.00 97.19 100 HIS A C 1
ATOM 794 O O . HIS A 1 100 ? -22.015 1.639 7.462 1.00 97.19 100 HIS A O 1
ATOM 800 N N . LEU A 1 101 ? -20.547 0.604 6.105 1.00 97.75 101 LEU A N 1
ATOM 801 C CA . LEU A 1 101 ? -19.324 1.011 6.813 1.00 97.75 101 LEU A CA 1
ATOM 802 C C . LEU A 1 101 ? -18.454 1.991 6.018 1.00 97.75 101 LEU A C 1
ATOM 804 O O . LEU A 1 101 ? -17.495 2.515 6.573 1.00 97.75 101 LEU A O 1
ATOM 808 N N . GLN A 1 102 ? -18.761 2.280 4.750 1.00 98.12 102 GLN A N 1
ATOM 809 C CA . GLN A 1 102 ? -17.871 3.056 3.870 1.00 98.12 102 GLN A CA 1
ATOM 810 C C . GLN A 1 102 ? -17.477 4.423 4.436 1.00 98.12 102 GLN A C 1
ATOM 812 O O . GLN A 1 102 ? -16.315 4.807 4.336 1.00 98.12 102 GLN A O 1
ATOM 817 N N . ALA A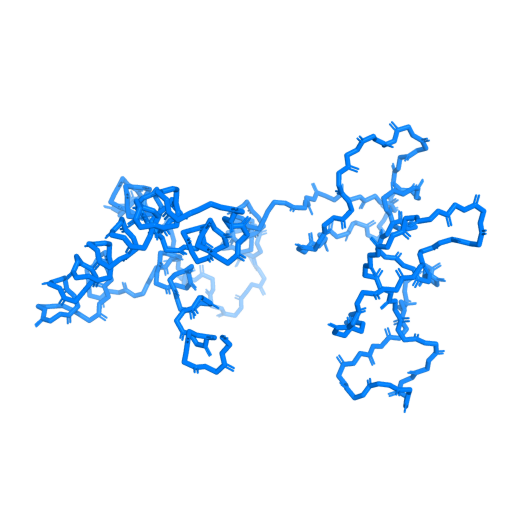 1 103 ? -18.417 5.145 5.052 1.00 98.38 103 ALA A N 1
ATOM 818 C CA . ALA A 1 103 ? -18.132 6.443 5.664 1.00 98.38 103 ALA A CA 1
ATOM 819 C C . ALA A 1 103 ? -17.102 6.319 6.799 1.00 98.38 103 ALA A C 1
ATOM 821 O O . ALA A 1 103 ? -16.114 7.048 6.812 1.00 98.38 103 ALA A O 1
ATOM 822 N N . GLN A 1 104 ? -17.296 5.345 7.691 1.00 98.19 104 GLN A N 1
ATOM 823 C CA . GLN A 1 104 ? -16.382 5.076 8.798 1.00 98.19 104 GLN A CA 1
ATOM 824 C C . GLN A 1 104 ? -15.026 4.566 8.298 1.00 98.19 104 GLN A C 1
ATOM 826 O O . GLN A 1 104 ? -13.993 5.026 8.768 1.00 98.19 104 GLN A O 1
ATOM 831 N N . ILE A 1 105 ? -15.011 3.664 7.313 1.00 98.69 105 ILE A N 1
ATOM 832 C CA . ILE A 1 105 ? -13.776 3.144 6.715 1.00 98.69 105 ILE A CA 1
ATOM 833 C C . ILE A 1 105 ? -12.975 4.272 6.061 1.00 98.69 105 ILE A C 1
ATOM 835 O O . ILE A 1 105 ? -11.763 4.329 6.233 1.00 98.69 105 ILE A O 1
ATOM 839 N N . ASN A 1 106 ? -13.628 5.181 5.334 1.00 98.50 106 ASN A N 1
ATOM 840 C CA . ASN A 1 106 ? -12.947 6.313 4.709 1.00 98.50 106 ASN A CA 1
ATOM 841 C C . ASN A 1 106 ? -12.333 7.249 5.757 1.00 98.50 106 ASN A C 1
ATOM 843 O O . ASN A 1 106 ? -11.168 7.608 5.617 1.00 98.50 106 ASN A O 1
ATOM 847 N N . GLU A 1 107 ? -13.079 7.583 6.815 1.00 98.44 107 GLU A N 1
ATOM 848 C CA . GLU A 1 107 ? -12.560 8.382 7.932 1.00 98.44 107 GLU A CA 1
ATOM 849 C C . GLU A 1 107 ? -11.355 7.694 8.586 1.00 98.44 107 GLU A C 1
ATOM 851 O O . GLU A 1 107 ? -10.319 8.318 8.810 1.00 98.44 107 GLU A O 1
ATOM 856 N N . VAL A 1 108 ? -11.467 6.390 8.860 1.00 98.50 108 VAL A N 1
ATOM 857 C CA . VAL A 1 108 ? -10.394 5.593 9.460 1.00 98.50 108 VAL A CA 1
ATOM 858 C C . VAL A 1 108 ? -9.156 5.542 8.572 1.00 98.50 108 VAL A C 1
ATOM 860 O O . VAL A 1 108 ? -8.048 5.794 9.039 1.00 98.50 108 VAL A O 1
ATOM 863 N N . ASN A 1 109 ? -9.336 5.279 7.282 1.00 98.56 109 ASN A N 1
ATOM 864 C CA . ASN A 1 109 ? -8.247 5.221 6.317 1.00 98.56 109 ASN A CA 1
ATOM 865 C C . ASN A 1 109 ? -7.492 6.546 6.194 1.00 98.56 109 ASN A C 1
ATOM 867 O O . ASN A 1 109 ? -6.284 6.511 5.971 1.00 98.56 109 ASN A O 1
ATOM 871 N N . GLU A 1 110 ? -8.174 7.686 6.322 1.00 98.31 110 GLU A N 1
ATOM 872 C CA . GLU A 1 110 ? -7.555 9.010 6.223 1.00 98.31 110 GLU A CA 1
ATOM 873 C C . GLU A 1 110 ? -6.530 9.222 7.343 1.00 98.31 110 GLU A C 1
ATOM 875 O O . GLU A 1 110 ? -5.343 9.421 7.070 1.00 98.31 110 GLU A O 1
ATOM 880 N N . TRP A 1 111 ? -6.941 9.077 8.608 1.00 98.19 111 TRP A N 1
ATOM 881 C CA . TRP A 1 111 ? -6.017 9.296 9.724 1.00 98.19 111 TRP A CA 1
ATOM 882 C C . TRP A 1 111 ? -4.998 8.161 9.892 1.00 98.19 111 TRP A C 1
ATOM 884 O O . TRP A 1 111 ? -3.873 8.426 10.317 1.00 98.19 111 TRP A O 1
ATOM 894 N N . ILE A 1 112 ? -5.327 6.919 9.507 1.00 98.31 112 ILE A N 1
ATOM 895 C CA . ILE A 1 112 ? -4.342 5.824 9.467 1.00 98.31 112 ILE A CA 1
ATOM 896 C C . ILE A 1 112 ? -3.285 6.098 8.404 1.00 98.31 112 ILE A C 1
ATOM 898 O O . ILE A 1 112 ? -2.097 5.913 8.664 1.00 98.31 112 ILE A O 1
ATOM 902 N N . TYR A 1 113 ? -3.677 6.567 7.220 1.00 97.88 113 TYR A N 1
ATOM 903 C CA . TYR A 1 113 ? -2.709 6.887 6.1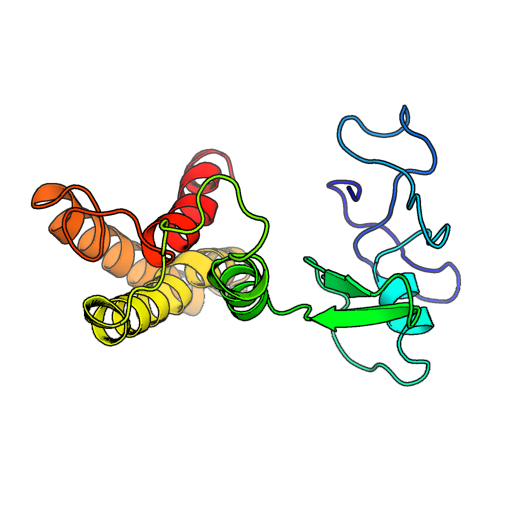82 1.00 97.88 113 TYR A CA 1
ATOM 904 C C . TYR A 1 113 ? -1.797 8.036 6.617 1.00 97.88 113 TYR A C 1
ATOM 906 O O . TYR A 1 113 ? -0.574 7.893 6.590 1.00 97.88 113 TYR A O 1
ATOM 914 N N . ASP A 1 114 ? -2.370 9.153 7.061 1.00 97.44 114 ASP A N 1
ATOM 915 C CA . ASP A 1 114 ? -1.590 10.350 7.367 1.00 97.44 114 ASP A CA 1
ATOM 916 C C . ASP A 1 114 ? -0.745 10.232 8.633 1.00 97.44 114 ASP A C 1
ATOM 918 O O . ASP A 1 114 ? 0.395 10.724 8.641 1.00 97.44 114 ASP A O 1
ATOM 922 N N . GLY A 1 115 ? -1.299 9.598 9.671 1.00 97.81 115 GLY A N 1
ATOM 923 C CA . GLY A 1 115 ? -0.682 9.437 10.983 1.00 97.81 115 GLY A CA 1
ATOM 924 C C . GLY A 1 115 ? 0.210 8.205 11.095 1.00 97.81 115 GLY A C 1
ATOM 925 O O . GLY A 1 115 ? 1.239 8.278 11.752 1.00 97.81 115 GLY A O 1
ATOM 926 N N . ILE A 1 116 ? -0.122 7.095 10.424 1.00 98.50 116 ILE A N 1
ATOM 927 C CA . ILE A 1 116 ? 0.581 5.814 10.601 1.00 98.50 116 ILE A CA 1
ATOM 928 C C . ILE A 1 116 ? 1.312 5.402 9.323 1.00 98.50 116 ILE A C 1
ATOM 930 O O . ILE A 1 116 ? 2.542 5.421 9.305 1.00 98.50 116 ILE A O 1
ATOM 934 N N . ASN A 1 117 ? 0.598 5.073 8.238 1.00 97.62 117 ASN A N 1
ATOM 935 C CA . ASN A 1 117 ? 1.222 4.482 7.047 1.00 97.62 117 ASN A CA 1
ATOM 936 C C . ASN A 1 117 ? 2.274 5.408 6.426 1.00 97.62 117 ASN A C 1
ATOM 938 O O . ASN A 1 117 ? 3.378 4.970 6.125 1.00 97.62 117 ASN A O 1
ATOM 942 N N . ASN A 1 118 ? 1.943 6.688 6.250 1.00 96.25 118 ASN A N 1
ATOM 943 C CA . ASN A 1 118 ? 2.869 7.720 5.795 1.00 96.25 118 ASN A CA 1
ATOM 944 C C . ASN A 1 118 ? 3.611 8.374 6.974 1.00 96.25 118 ASN A C 1
ATOM 946 O O . ASN A 1 118 ? 4.700 8.915 6.795 1.00 96.25 118 ASN A O 1
ATOM 950 N N . GLY A 1 119 ? 3.044 8.315 8.184 1.00 96.88 119 GLY A N 1
ATOM 951 C CA . GLY A 1 119 ? 3.638 8.867 9.403 1.00 96.88 119 GLY A CA 1
ATOM 952 C C . GLY A 1 119 ? 5.021 8.298 9.707 1.00 96.88 119 GLY A C 1
ATOM 953 O O . GLY A 1 119 ? 5.964 9.063 9.895 1.00 96.88 119 GLY A O 1
ATOM 954 N N . VAL A 1 120 ? 5.184 6.974 9.634 1.00 96.88 120 VAL A N 1
ATOM 955 C CA . VAL A 1 120 ? 6.495 6.327 9.834 1.00 96.88 120 VAL A CA 1
ATOM 956 C C . VAL A 1 120 ? 7.545 6.802 8.820 1.00 96.88 120 VAL A C 1
ATOM 958 O O . VAL A 1 120 ? 8.692 7.051 9.190 1.00 96.88 120 VAL A O 1
ATOM 961 N N . TYR A 1 121 ? 7.160 7.038 7.559 1.00 95.50 121 TYR A N 1
ATOM 962 C CA . TYR A 1 121 ? 8.061 7.604 6.548 1.00 95.50 121 TYR A CA 1
ATOM 963 C C . TYR A 1 121 ? 8.384 9.077 6.818 1.00 95.50 121 TYR A C 1
ATOM 965 O O . TYR A 1 121 ? 9.528 9.491 6.628 1.00 95.50 121 TYR A O 1
ATOM 973 N N . LYS A 1 122 ? 7.412 9.876 7.283 1.00 96.38 122 LYS A N 1
ATOM 974 C CA . LYS A 1 122 ? 7.649 11.268 7.706 1.00 96.38 122 LYS A CA 1
ATOM 975 C C . LYS A 1 122 ? 8.673 11.320 8.844 1.00 96.38 122 LYS A C 1
ATOM 977 O O . LYS A 1 122 ? 9.576 12.151 8.782 1.00 96.38 122 LYS A O 1
ATOM 982 N N . CYS A 1 123 ? 8.582 10.408 9.815 1.00 95.62 123 CYS A N 1
ATOM 983 C CA . CYS A 1 123 ? 9.579 10.252 10.876 1.00 95.62 123 CYS A CA 1
ATOM 984 C C . CYS A 1 123 ? 10.948 9.861 10.302 1.00 95.62 123 CYS A C 1
ATOM 986 O O . CYS A 1 123 ? 11.927 10.577 10.503 1.00 95.62 123 CYS A O 1
ATOM 988 N N . GLY A 1 124 ? 11.013 8.762 9.543 1.00 94.50 124 GLY A N 1
ATOM 989 C CA . GLY A 1 124 ? 12.272 8.195 9.048 1.00 94.50 124 GLY A CA 1
ATOM 990 C C . GLY A 1 124 ? 13.024 9.081 8.048 1.00 94.50 124 GLY A C 1
ATOM 991 O O . GLY A 1 124 ? 14.249 9.024 7.971 1.00 94.50 124 GLY A O 1
ATOM 992 N N . PHE A 1 125 ? 12.319 9.934 7.299 1.00 94.75 125 PHE A N 1
ATOM 993 C CA . PHE A 1 125 ? 12.926 10.836 6.313 1.00 94.75 125 PHE A CA 1
ATOM 994 C C . PHE A 1 125 ? 13.069 12.288 6.782 1.00 94.75 125 PHE A C 1
ATOM 996 O O . PHE A 1 125 ? 13.564 13.134 6.023 1.00 94.75 125 PHE A O 1
ATOM 1003 N N . ALA A 1 126 ? 12.670 12.609 8.015 1.00 95.88 126 ALA A N 1
ATOM 1004 C CA . ALA A 1 126 ? 12.873 13.936 8.575 1.00 95.88 126 ALA A CA 1
ATOM 1005 C C . ALA A 1 126 ? 14.374 14.264 8.670 1.00 95.88 126 ALA A C 1
ATOM 1007 O O . ALA A 1 126 ? 15.165 13.552 9.279 1.00 95.88 126 ALA A O 1
ATOM 1008 N N . LYS A 1 127 ? 14.778 15.399 8.085 1.00 95.19 127 LYS A N 1
ATOM 1009 C CA . LYS A 1 127 ? 16.181 15.869 8.098 1.00 95.19 127 LYS A CA 1
ATOM 1010 C C . LYS A 1 127 ? 16.500 16.815 9.261 1.00 95.19 127 LYS A C 1
ATOM 1012 O O . LYS A 1 127 ? 17.602 17.354 9.332 1.00 95.19 127 LYS A O 1
ATOM 1017 N N . LYS A 1 128 ? 15.512 17.110 10.108 1.00 97.25 128 LYS A N 1
ATOM 1018 C CA . LYS A 1 128 ? 15.587 18.079 11.208 1.00 97.25 128 LYS A CA 1
ATOM 1019 C C . LYS A 1 128 ? 14.777 17.565 12.395 1.00 97.25 128 LYS A C 1
ATOM 1021 O O . LYS A 1 128 ?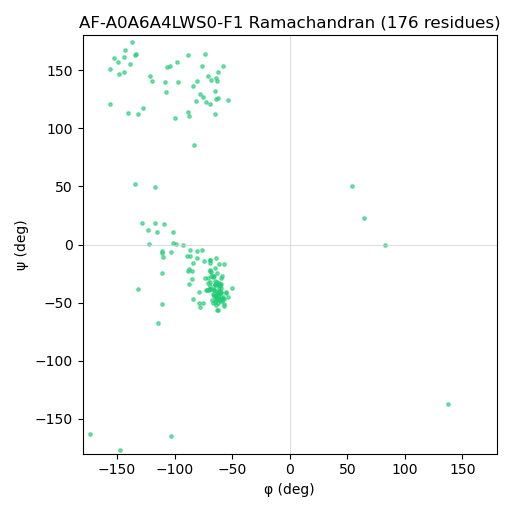 13.735 16.950 12.191 1.00 97.25 128 LYS A O 1
ATOM 1026 N N . GLN A 1 129 ? 15.217 17.920 13.600 1.00 97.31 129 GLN A N 1
ATOM 1027 C CA . GLN A 1 129 ? 14.601 17.475 14.851 1.00 97.31 129 GLN A CA 1
ATOM 1028 C C . GLN A 1 129 ? 13.133 17.907 14.991 1.00 97.31 129 GLN A C 1
ATOM 1030 O O . GLN A 1 129 ? 12.288 17.068 15.256 1.00 97.31 129 GLN A O 1
ATOM 1035 N N . GLY A 1 130 ? 12.806 19.182 14.750 1.00 97.62 130 GLY A N 1
ATOM 1036 C CA . GLY A 1 130 ? 11.427 19.677 14.903 1.00 97.62 130 GLY A CA 1
ATOM 1037 C C . GLY A 1 130 ? 10.392 18.918 14.053 1.00 97.62 130 GLY A C 1
ATOM 1038 O O . GLY A 1 130 ? 9.433 18.398 14.612 1.00 97.62 130 GLY A O 1
ATOM 1039 N N . PRO A 1 131 ? 10.595 18.777 12.725 1.00 97.00 131 PRO A N 1
ATOM 1040 C CA . PRO A 1 131 ? 9.725 17.954 11.881 1.00 97.00 131 PRO A CA 1
ATOM 1041 C C . PRO A 1 131 ? 9.655 16.479 12.291 1.00 97.00 131 PRO A C 1
ATOM 1043 O O . PRO A 1 131 ? 8.606 15.862 12.138 1.00 97.00 131 PRO A O 1
ATOM 1046 N N . TYR A 1 132 ? 10.754 15.912 12.803 1.00 97.94 132 TYR A N 1
ATOM 1047 C CA . TYR A 1 132 ? 10.749 14.555 13.349 1.00 97.94 132 TYR A CA 1
ATOM 1048 C C . TYR A 1 132 ? 9.848 14.459 14.587 1.00 97.94 132 TYR A C 1
ATOM 1050 O O . TYR A 1 132 ? 8.999 13.580 14.645 1.00 97.94 132 TYR A O 1
ATOM 1058 N N . GLU A 1 133 ? 9.996 15.371 15.551 1.00 98.19 133 GLU A N 1
ATOM 1059 C CA . GLU A 1 133 ? 9.205 15.383 16.788 1.00 98.19 133 GLU A CA 1
ATOM 1060 C C . GLU A 1 133 ? 7.711 15.561 16.509 1.00 98.19 133 GLU A C 1
ATOM 1062 O O . GLU A 1 133 ? 6.888 14.881 17.116 1.00 98.19 133 GLU A O 1
ATOM 1067 N N . GLU A 1 134 ? 7.359 16.428 15.557 1.00 97.81 134 GLU A N 1
ATOM 1068 C CA . GLU A 1 134 ? 5.977 16.616 15.114 1.00 97.81 134 GLU A CA 1
ATOM 1069 C C . GLU A 1 134 ? 5.412 15.345 14.464 1.00 97.81 134 GLU A C 1
ATOM 1071 O O . GLU A 1 134 ? 4.323 14.896 14.822 1.00 97.81 134 GLU A O 1
ATOM 1076 N N . ALA A 1 135 ? 6.162 14.725 13.547 1.00 97.69 135 ALA A N 1
ATOM 1077 C CA . ALA A 1 135 ? 5.741 13.487 12.898 1.00 97.69 135 ALA A CA 1
ATOM 1078 C C . ALA A 1 135 ? 5.603 12.332 13.902 1.00 97.69 135 ALA A C 1
ATOM 1080 O O . ALA A 1 135 ? 4.607 11.612 13.869 1.00 97.69 135 ALA A O 1
ATOM 1081 N N . ALA A 1 136 ? 6.561 12.190 14.823 1.00 98.12 136 ALA A N 1
ATOM 1082 C CA . ALA A 1 136 ? 6.547 11.160 15.852 1.00 98.12 136 ALA A CA 1
ATOM 1083 C C . ALA A 1 136 ? 5.361 11.346 16.799 1.00 98.12 136 ALA A C 1
ATOM 1085 O O . ALA A 1 136 ? 4.653 10.385 17.087 1.00 98.12 136 ALA A O 1
ATOM 1086 N N . LYS A 1 137 ? 5.092 12.582 17.232 1.00 98.31 137 LYS A N 1
ATOM 1087 C CA . LYS A 1 137 ? 3.920 12.890 18.052 1.00 98.31 137 LYS A CA 1
ATOM 1088 C C . LYS A 1 137 ? 2.624 12.473 17.348 1.00 98.31 137 LYS A C 1
ATOM 1090 O O . LYS A 1 137 ? 1.847 11.724 17.931 1.00 98.31 137 LYS A O 1
ATOM 1095 N N . ASN A 1 138 ? 2.433 12.884 16.094 1.00 98.19 138 ASN A N 1
ATOM 1096 C CA . ASN A 1 138 ? 1.235 12.538 15.320 1.00 98.19 138 ASN A CA 1
ATOM 1097 C C . ASN A 1 138 ? 1.085 11.017 15.124 1.00 98.19 138 ASN A C 1
ATOM 1099 O O . ASN A 1 138 ? -0.027 10.494 15.167 1.00 98.19 138 ASN A O 1
ATOM 1103 N N . LEU A 1 139 ? 2.199 10.302 14.928 1.00 98.44 139 LEU A N 1
ATOM 1104 C CA . LEU A 1 139 ? 2.218 8.843 14.818 1.00 98.44 139 LEU A CA 1
ATOM 1105 C C . LEU A 1 139 ? 1.734 8.168 16.103 1.00 98.44 139 LEU A C 1
ATOM 1107 O O . LEU A 1 139 ? 0.855 7.311 16.045 1.00 98.44 139 LEU A O 1
ATOM 1111 N N . TYR A 1 140 ? 2.277 8.556 17.257 1.00 98.31 140 TYR A N 1
ATOM 1112 C CA . TYR A 1 140 ? 1.886 7.954 18.531 1.00 98.31 140 TYR A CA 1
ATOM 1113 C C . TYR A 1 140 ? 0.455 8.318 18.940 1.00 98.31 140 TYR A C 1
ATOM 1115 O O . TYR A 1 140 ? -0.251 7.447 19.434 1.00 98.31 140 TYR A O 1
ATOM 1123 N N . GLU A 1 141 ? -0.013 9.539 18.661 1.00 98.62 141 GLU A N 1
ATOM 1124 C CA . GLU A 1 141 ? -1.422 9.915 18.868 1.00 98.62 141 GLU A CA 1
ATOM 1125 C C . GLU A 1 141 ? -2.371 9.052 18.012 1.00 98.62 141 GLU A C 1
ATOM 1127 O O . GLU A 1 141 ? -3.420 8.609 18.482 1.00 98.62 141 GLU A O 1
ATOM 1132 N N . ALA A 1 142 ? -1.998 8.752 16.763 1.00 98.56 142 ALA A N 1
ATOM 1133 C CA . ALA A 1 142 ? -2.782 7.866 15.904 1.00 98.56 142 ALA A CA 1
ATOM 1134 C C . ALA A 1 142 ? -2.755 6.400 16.380 1.00 98.56 142 ALA A C 1
ATOM 1136 O O . ALA A 1 142 ? -3.781 5.721 16.320 1.00 98.56 142 ALA A O 1
ATOM 1137 N N . LEU A 1 143 ? -1.613 5.909 16.875 1.00 98.69 143 LEU A N 1
ATOM 1138 C CA . LEU A 1 143 ? -1.503 4.569 17.466 1.00 98.69 143 LEU A CA 1
ATOM 1139 C C . LEU A 1 143 ? -2.313 4.443 18.765 1.00 98.69 143 LEU A C 1
ATOM 1141 O O . LEU A 1 143 ? -2.978 3.430 18.966 1.00 98.69 143 LEU A O 1
ATOM 1145 N N . GLU A 1 144 ? -2.321 5.474 19.611 1.00 98.69 144 GLU A N 1
ATOM 1146 C CA . GLU A 1 144 ? -3.157 5.518 20.815 1.00 98.69 144 GLU A CA 1
ATOM 1147 C C . GLU A 1 144 ? -4.646 5.473 20.449 1.00 98.69 144 GLU A C 1
ATOM 1149 O O . GLU A 1 144 ? -5.401 4.686 21.016 1.00 98.69 144 GLU A O 1
ATOM 1154 N N .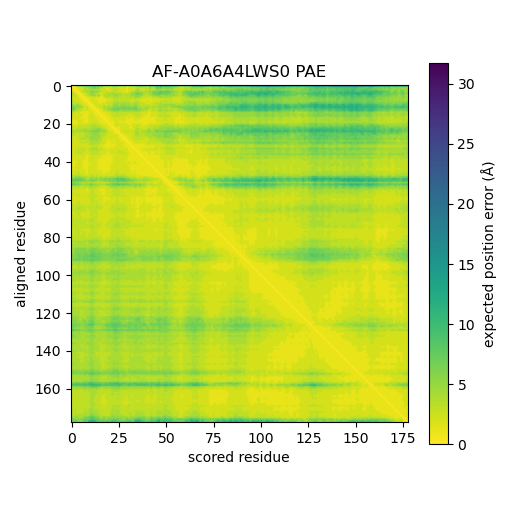 LYS A 1 145 ? -5.063 6.207 19.408 1.00 98.50 145 LYS A N 1
ATOM 1155 C CA . LYS A 1 145 ? -6.429 6.114 18.873 1.00 98.50 145 LYS A CA 1
ATOM 1156 C C . LYS A 1 145 ? -6.771 4.699 18.385 1.00 98.50 145 LYS A C 1
ATOM 1158 O O . LYS A 1 145 ? -7.886 4.233 18.624 1.00 98.50 145 LYS A O 1
ATOM 1163 N N . CYS A 1 146 ? -5.843 4.004 17.717 1.00 98.50 146 CYS A N 1
ATOM 1164 C CA . CYS A 1 146 ? -6.027 2.592 17.361 1.00 98.50 146 CYS A CA 1
ATOM 1165 C C . CYS A 1 146 ? -6.255 1.732 18.610 1.00 98.50 146 CYS A C 1
ATOM 1167 O O . CYS A 1 146 ? -7.213 0.963 18.635 1.00 98.50 146 CYS A O 1
ATOM 1169 N N . GLU A 1 147 ? -5.418 1.877 19.637 1.00 98.56 147 GLU A N 1
ATOM 1170 C CA . GLU A 1 147 ? -5.521 1.118 20.890 1.00 98.56 147 GLU A CA 1
ATOM 1171 C C . GLU A 1 147 ? -6.853 1.381 21.610 1.00 98.56 147 GLU A C 1
ATOM 1173 O O . GLU A 1 147 ? -7.529 0.449 22.039 1.00 98.56 147 GLU A O 1
ATOM 1178 N N . GLU A 1 148 ? -7.308 2.635 21.672 1.00 98.44 148 GLU A N 1
ATOM 1179 C CA . GLU A 1 148 ? -8.596 2.980 22.282 1.00 98.44 148 GLU A CA 1
ATOM 1180 C C . GLU A 1 148 ? -9.800 2.325 21.592 1.00 98.44 148 GLU A C 1
ATOM 1182 O O . GLU A 1 148 ? -10.810 2.034 22.250 1.00 98.44 148 GLU A O 1
ATOM 1187 N N . ILE A 1 149 ? -9.729 2.145 20.269 1.00 98.31 149 ILE A N 1
ATOM 1188 C CA . ILE A 1 149 ? -10.759 1.468 19.475 1.00 98.31 149 ILE A CA 1
ATOM 1189 C C . ILE A 1 149 ? -10.626 -0.046 19.663 1.00 98.31 149 ILE A C 1
ATOM 1191 O O . ILE A 1 149 ? -11.586 -0.706 20.064 1.00 98.31 149 ILE A O 1
ATOM 1195 N N . LEU A 1 150 ? -9.437 -0.597 19.421 1.00 98.31 150 LEU A N 1
ATOM 1196 C CA . LEU A 1 150 ? -9.178 -2.039 19.426 1.00 98.31 150 LEU A CA 1
ATOM 1197 C C . LEU A 1 150 ? -9.258 -2.662 20.830 1.00 98.31 150 LEU A C 1
ATOM 1199 O O . LEU A 1 150 ? -9.558 -3.846 20.971 1.00 98.31 150 LEU A O 1
ATOM 1203 N N . GLY A 1 151 ? -9.105 -1.859 21.884 1.00 98.06 151 GLY A N 1
ATOM 1204 C CA . GLY A 1 151 ? -9.377 -2.267 23.261 1.00 98.06 151 GLY A CA 1
ATOM 1205 C C . GLY A 1 151 ? -10.867 -2.484 23.566 1.00 98.06 151 GLY A C 1
ATOM 1206 O O . GLY A 1 151 ? -11.203 -3.112 24.571 1.00 98.06 151 GLY A O 1
ATOM 1207 N N . LYS A 1 152 ? -11.781 -1.986 22.719 1.00 97.50 152 LYS A N 1
ATOM 1208 C CA . LYS A 1 152 ? -13.247 -2.081 22.902 1.00 97.50 152 LYS A CA 1
ATOM 1209 C C . LYS A 1 152 ? -13.926 -3.007 21.894 1.00 97.50 152 LYS A C 1
ATOM 1211 O O . LYS A 1 152 ? -15.018 -3.506 22.164 1.00 97.50 152 LYS A O 1
ATOM 1216 N N . GLN A 1 153 ? -13.313 -3.216 20.735 1.00 97.50 153 GLN A N 1
ATOM 1217 C CA . GLN A 1 153 ? -13.859 -4.001 19.629 1.00 97.50 153 GLN A CA 1
ATOM 1218 C C . GLN A 1 153 ? -12.733 -4.666 18.841 1.00 97.50 153 GLN A C 1
ATOM 1220 O O . GLN A 1 153 ? -11.594 -4.224 18.868 1.00 97.50 153 GLN A O 1
ATOM 1225 N N . ARG A 1 154 ? -13.046 -5.747 18.123 1.00 97.44 154 ARG A N 1
ATOM 1226 C CA . ARG A 1 154 ? -12.014 -6.572 17.477 1.00 97.44 154 ARG A CA 1
ATOM 1227 C C . ARG A 1 154 ? -11.335 -5.904 16.271 1.00 97.44 154 ARG A C 1
ATOM 1229 O O . ARG A 1 154 ? -10.194 -6.245 15.980 1.00 97.44 154 ARG A O 1
ATOM 1236 N N . TYR A 1 155 ? -12.034 -5.017 15.564 1.00 98.56 155 TYR A N 1
ATOM 1237 C CA . TYR A 1 155 ? -11.577 -4.377 14.325 1.00 98.56 155 TYR A CA 1
ATOM 1238 C C . TYR A 1 155 ? -11.866 -2.877 14.363 1.00 98.56 155 TYR A C 1
ATOM 1240 O O . TYR A 1 155 ? -12.685 -2.424 15.156 1.00 98.56 155 TYR A O 1
ATOM 1248 N N . LEU A 1 156 ? -11.235 -2.085 13.501 1.00 98.38 156 LEU A N 1
ATOM 1249 C CA . LEU A 1 156 ? -11.308 -0.619 13.541 1.00 98.38 156 LEU A CA 1
ATOM 1250 C C . LEU A 1 156 ? -12.708 -0.064 13.253 1.00 98.38 156 LEU A C 1
ATOM 1252 O O . LEU A 1 156 ? -13.116 0.939 13.835 1.00 98.38 156 LEU A O 1
ATOM 1256 N N . CYS A 1 157 ? -13.456 -0.723 12.366 1.00 97.75 157 CYS A N 1
ATOM 1257 C CA . CYS A 1 157 ? -14.772 -0.264 11.906 1.00 97.75 157 CYS A CA 1
ATOM 1258 C C . CYS A 1 157 ? -15.940 -1.115 12.434 1.00 97.75 157 CYS A C 1
ATOM 1260 O O . CYS A 1 157 ? -17.040 -1.068 11.893 1.00 97.75 157 CYS A O 1
ATOM 1262 N N . GLY A 1 158 ? -15.718 -1.903 13.491 1.00 93.00 158 GLY A N 1
ATOM 1263 C CA . GLY A 1 158 ? -16.756 -2.667 14.181 1.00 93.00 158 GLY A CA 1
ATOM 1264 C C . GLY A 1 158 ? -16.313 -4.087 14.528 1.00 93.00 158 GLY A C 1
ATOM 1265 O O . GLY A 1 158 ? -15.199 -4.324 14.990 1.00 93.00 158 GLY A O 1
ATOM 1266 N N . ASN A 1 159 ? -17.212 -5.050 14.313 1.00 93.06 159 ASN A N 1
ATOM 1267 C CA . ASN A 1 159 ? -16.993 -6.461 14.660 1.00 93.06 159 ASN A CA 1
ATOM 1268 C C . ASN A 1 159 ? -16.555 -7.333 13.475 1.00 93.06 159 ASN A C 1
ATOM 1270 O O . ASN A 1 159 ? -16.333 -8.532 13.646 1.00 93.06 159 ASN A O 1
ATOM 1274 N N . THR A 1 160 ? -16.417 -6.746 12.288 1.00 95.12 160 THR A N 1
ATOM 1275 C CA . THR A 1 160 ? -15.975 -7.419 11.063 1.00 95.12 160 THR A CA 1
ATOM 1276 C C . THR A 1 160 ? -14.722 -6.749 10.523 1.00 95.12 160 THR A C 1
ATOM 1278 O O . THR A 1 160 ? -14.587 -5.530 10.614 1.00 95.12 160 THR A O 1
ATOM 1281 N N . VAL A 1 161 ? -13.830 -7.549 9.944 1.00 97.81 161 VAL A N 1
ATOM 1282 C CA . VAL A 1 161 ? -12.642 -7.045 9.250 1.00 97.81 161 VAL A CA 1
ATOM 1283 C C . VAL A 1 161 ? -13.043 -6.227 8.021 1.00 97.81 161 VAL A C 1
ATOM 1285 O O . VAL A 1 161 ? -14.005 -6.561 7.330 1.00 97.81 161 VAL A O 1
ATOM 1288 N N . SER A 1 162 ? -12.289 -5.168 7.753 1.00 98.56 162 SER A N 1
ATOM 1289 C CA . SER A 1 162 ? -12.446 -4.264 6.616 1.00 98.56 162 SER A CA 1
ATOM 1290 C C . SER A 1 162 ? -11.092 -3.925 5.985 1.00 98.56 162 SER A C 1
ATOM 1292 O O . SER A 1 162 ? -10.034 -4.277 6.513 1.00 98.56 162 SER A O 1
ATOM 1294 N N . GLU A 1 163 ? -11.099 -3.197 4.866 1.00 98.50 163 GLU A N 1
ATOM 1295 C CA . GLU A 1 163 ? -9.863 -2.709 4.242 1.00 98.50 163 GLU A CA 1
ATOM 1296 C C . GLU A 1 163 ? -9.034 -1.811 5.180 1.00 98.50 163 GLU A C 1
ATOM 1298 O O . GLU A 1 163 ? -7.809 -1.791 5.065 1.00 98.50 163 GLU A O 1
ATOM 1303 N N . ALA A 1 164 ? -9.665 -1.130 6.146 1.00 98.62 164 ALA A N 1
ATOM 1304 C CA . ALA A 1 164 ? -8.967 -0.307 7.134 1.00 98.62 164 ALA A CA 1
ATOM 1305 C C . ALA A 1 164 ? -8.019 -1.129 8.015 1.00 98.62 164 ALA A C 1
ATOM 1307 O O . ALA A 1 164 ? -6.878 -0.733 8.252 1.00 98.62 164 ALA A O 1
ATOM 1308 N N . ASP A 1 165 ? -8.462 -2.310 8.448 1.00 98.75 165 ASP A N 1
ATOM 1309 C CA . ASP A 1 165 ? -7.664 -3.216 9.276 1.00 98.75 165 ASP A CA 1
ATOM 1310 C C . ASP A 1 165 ? -6.456 -3.750 8.500 1.00 98.75 165 ASP A C 1
ATOM 1312 O O . ASP A 1 165 ? -5.347 -3.821 9.027 1.00 98.75 165 ASP A O 1
ATOM 1316 N N . ILE A 1 166 ? -6.648 -4.062 7.216 1.00 98.50 166 ILE A N 1
ATOM 1317 C CA . ILE A 1 166 ? -5.578 -4.524 6.323 1.00 98.50 166 ILE A CA 1
ATOM 1318 C C . ILE A 1 166 ? -4.546 -3.411 6.105 1.00 98.50 166 ILE A C 1
ATOM 1320 O O . ILE A 1 166 ? -3.341 -3.657 6.191 1.00 98.50 166 ILE A O 1
ATOM 1324 N N . ARG A 1 167 ? -5.006 -2.178 5.860 1.00 98.56 167 ARG A N 1
ATOM 1325 C CA . ARG A 1 167 ? -4.141 -1.004 5.664 1.00 98.56 167 ARG A CA 1
ATOM 1326 C C . ARG A 1 167 ? -3.351 -0.648 6.921 1.00 98.56 167 ARG A C 1
ATOM 1328 O O . ARG A 1 167 ? -2.194 -0.254 6.807 1.00 98.56 167 ARG A O 1
ATOM 1335 N N . LEU A 1 168 ? -3.924 -0.830 8.109 1.00 98.62 168 LEU A N 1
ATOM 1336 C CA . LEU A 1 168 ? -3.184 -0.704 9.365 1.00 98.62 168 LEU A CA 1
ATOM 1337 C C . LEU A 1 168 ? -2.137 -1.816 9.508 1.00 98.62 168 LEU A C 1
ATOM 1339 O O . LEU A 1 168 ? -0.961 -1.549 9.764 1.00 98.62 168 LEU A O 1
ATOM 1343 N N . PHE A 1 169 ? -2.564 -3.066 9.311 1.00 98.50 169 PHE A N 1
ATOM 1344 C CA . PHE A 1 169 ? -1.756 -4.258 9.555 1.00 98.50 169 PHE A CA 1
ATOM 1345 C C . PHE A 1 169 ? -0.429 -4.245 8.794 1.00 98.50 169 PHE A C 1
ATOM 1347 O O . PHE A 1 169 ? 0.606 -4.584 9.366 1.00 98.50 169 PHE A O 1
ATOM 1354 N N . VAL A 1 170 ? -0.425 -3.821 7.526 1.00 97.19 170 VAL A N 1
ATOM 1355 C CA . VAL A 1 170 ? 0.797 -3.824 6.703 1.00 97.19 170 VAL A CA 1
ATOM 1356 C C . VAL A 1 170 ? 1.899 -2.899 7.230 1.00 97.19 170 VAL A C 1
ATOM 1358 O O . VAL A 1 170 ? 3.072 -3.167 6.953 1.00 97.19 170 VAL A O 1
ATOM 1361 N N . THR A 1 171 ? 1.549 -1.862 8.000 1.00 98.00 171 THR A N 1
ATOM 1362 C CA . THR A 1 171 ? 2.522 -1.042 8.734 1.00 98.00 171 THR A CA 1
ATOM 1363 C C . THR A 1 171 ? 2.884 -1.683 10.069 1.00 98.00 171 THR A C 1
ATOM 1365 O O . THR A 1 171 ? 4.068 -1.817 10.352 1.00 98.00 171 THR A O 1
ATOM 1368 N N . LEU A 1 172 ? 1.901 -2.140 10.854 1.00 98.12 172 LEU A N 1
ATOM 1369 C CA . LEU A 1 172 ? 2.161 -2.712 12.184 1.00 98.12 172 LEU A CA 1
ATOM 1370 C C . LEU A 1 172 ? 3.068 -3.944 12.143 1.00 98.12 172 LEU A C 1
ATOM 1372 O O . LEU A 1 172 ? 3.982 -4.057 12.949 1.00 98.12 172 LEU A O 1
ATOM 1376 N N . ILE A 1 173 ? 2.882 -4.831 11.163 1.00 97.75 173 ILE A N 1
ATOM 1377 C CA . ILE A 1 173 ? 3.706 -6.042 11.018 1.00 97.75 173 ILE A CA 1
ATOM 1378 C C . ILE A 1 173 ? 5.186 -5.743 10.716 1.00 97.75 173 ILE A C 1
ATOM 1380 O O . ILE A 1 173 ? 6.016 -6.643 10.758 1.00 97.75 173 ILE A O 1
ATOM 1384 N N . ARG A 1 174 ? 5.519 -4.491 10.380 1.00 96.94 174 ARG A N 1
ATOM 1385 C CA . ARG A 1 174 ? 6.886 -4.019 10.116 1.00 96.94 174 ARG A CA 1
ATOM 1386 C C . ARG A 1 174 ? 7.405 -3.067 11.191 1.00 96.94 174 ARG A C 1
ATOM 1388 O O . ARG A 1 174 ? 8.550 -2.659 11.092 1.00 96.94 174 ARG A O 1
ATOM 1395 N N . PHE A 1 175 ? 6.571 -2.687 12.157 1.00 96.38 175 PHE A N 1
ATOM 1396 C CA . PHE A 1 175 ? 6.845 -1.560 13.045 1.00 96.38 175 PHE A CA 1
ATOM 1397 C C . PHE A 1 175 ? 7.980 -1.837 14.039 1.00 96.38 175 PHE A C 1
ATOM 1399 O O . PHE A 1 175 ? 8.788 -0.953 14.284 1.00 96.38 175 PHE A O 1
ATOM 1406 N N . ASP A 1 176 ? 8.056 -3.053 14.585 1.00 95.38 176 ASP A N 1
ATOM 1407 C CA . ASP A 1 176 ? 9.085 -3.409 15.577 1.00 95.38 176 ASP A CA 1
ATOM 1408 C C . ASP A 1 176 ? 10.411 -3.848 14.931 1.00 95.38 176 ASP A C 1
ATOM 1410 O O . ASP A 1 176 ? 11.479 -3.685 15.516 1.00 95.38 176 ASP A O 1
ATOM 1414 N N . GLU A 1 177 ? 10.342 -4.434 13.733 1.00 93.31 177 GLU A N 1
ATOM 1415 C CA . GLU A 1 177 ? 11.493 -5.032 13.037 1.00 93.31 177 GLU A CA 1
ATOM 1416 C C . GLU A 1 177 ? 12.323 -4.012 12.233 1.00 93.31 177 GLU A C 1
ATOM 1418 O O . GLU A 1 177 ? 13.443 -4.330 11.824 1.00 93.31 177 GLU A O 1
ATOM 1423 N N . VAL A 1 178 ? 11.786 -2.812 11.964 1.00 90.31 178 VAL A N 1
ATOM 1424 C CA . VAL A 1 178 ? 12.389 -1.780 11.093 1.00 90.31 178 VAL A CA 1
ATOM 1425 C C . VAL A 1 178 ? 12.375 -0.418 11.768 1.00 90.31 178 VAL A C 1
ATOM 1427 O O . VAL A 1 178 ? 13.467 0.190 11.854 1.00 90.31 178 VAL A O 1
#

Solvent-accessible surface area (backbone atoms only — not comparable to full-atom values): 10356 Å² total; per-residue (Å²): 81,52,41,98,57,76,36,73,63,46,93,92,56,85,54,66,33,50,29,34,23,95,35,69,80,74,40,90,83,15,22,45,44,90,82,82,66,41,62,19,55,52,49,53,50,45,67,45,33,89,79,72,86,79,82,71,66,79,56,71,43,72,38,83,88,80,53,32,72,76,46,62,50,64,77,57,52,56,53,47,68,51,52,80,48,37,95,80,42,95,61,51,84,60,56,47,72,42,84,94,44,41,70,57,38,53,57,50,40,50,51,42,38,62,19,45,63,47,13,57,51,45,33,74,66,42,91,47,68,69,61,21,53,53,28,45,51,44,25,51,55,42,50,49,53,49,48,66,44,48,76,76,32,88,29,86,78,40,89,53,77,34,54,47,48,55,61,49,43,70,44,58,82,43,58,86,85,105

Radius of gyration: 19.18 Å; Cα contacts (8 Å, |Δi|>4): 225; chains: 1; bounding box: 46×38×47 Å

Secondary structure (DSSP, 8-state):
-EEEEEEES-TTS--EEEEE-SSTTTSTT----TTT--SBHHHHHHHH-TT--S---S--EEETTTTEEEE--HHHHHHHHHHTTTTT-TTTT--SS-TTTHHHHHHHHHHHIIIIITHHHHHHH-SSHHHHHHHHHHHHHHHHHHHHHHTTSSBTTBSS--HHHHHHHHHHTTTTT-

InterPro domains:
  IPR010987 Glutathione S-transferase, C-terminal-like [PS50405] (98-178)
  IPR016639 Glutathione S-transferase Omega/GSH [PTHR32419] (2-178)
  IPR036282 Glutathione S-transferase, C-terminal domain superfamily [SSF47616] (94-177)

Nearest PDB structures (foldseek):
  4uss-assembly1_A-2  TM=9.924E-01  e=1.187E-27  Populus trichocarpa
  3r3e-assembly1_A  TM=9.794E-01  e=1.208E-15  Escherichia coli K-12
  4g0l-assembly1_B  TM=9.823E-01  e=2.030E-14  Escherichia coli K-12
  4pts-assembly1_A  TM=9.274E-01  e=1.663E-11  Gordonia bronchialis DSM 43247
  3m1g-assembly2_C  TM=8.473E-01  e=2.669E-09  Corynebacterium glutamicum

Organism: NCBI:txid262921